Protein AF-A0A8T5FVI1-F1 (afdb_monomer_lite)

Sequence (195 aa):
MIEKKIKNLFYDKKKDENELFYANEKTIDNIIIKKENEINKIKNQLLIKENPLSTFTIRKYEQPLKLKPRDLIKRFILSIGMLSPGESRDVIVDILYVMLQIKKRKKNLTSKEITNKVIINRKKHKLEMQGIAESNIRRQIKRLRDIFIIEKIKNEYRITENMPIEQIFHGKIKPYLLNEILMRVSDYTKEVDKI

Foldseek 3Di:
DVVVVVVVVVVVVVVCPVVVVPDDPVRVVVVVVVVVVVVVVVVVVVPPPPDDPADWDADDDDDLPPDDQLVSLVVVCVRGPVDDVPDLLVLLSLLLVVQLVVLVVVDWAALVVSLVSSVVVCVVVVHDPPQSPSVSSVVSLVVCVVQQQWDDDPRTIHGRVSDDPVCCCVVPNCPPHVVVVVVVVVVVVVVVVVD

Radius of gyration: 27.08 Å; chains: 1; bounding box: 44×70×67 Å

Secondary structure (DSSP, 8-state):
-HHHHHHHHHHGGGTGGGTGGG--HHHHHHHHHHHHHHHHHHHHHHS-----S------------S--HHHHHHHHHHHTTSS-TT----HHHHHHHHHHHHHTTT--EEHHHHHHHHHHHHHHTT---TT--HHHHHHHHHHHHHTTSEEEETTEEEEGGG--HHHHIIIIIIIIIIHHHHHHHHHHHHHHTT-

Structure (mmCIF, N/CA/C/O backbone):
data_AF-A0A8T5FVI1-F1
#
_entry.id   AF-A0A8T5FVI1-F1
#
loop_
_atom_site.group_PDB
_atom_site.id
_atom_site.type_symbol
_atom_site.label_atom_id
_atom_site.label_alt_id
_atom_site.label_comp_id
_atom_site.label_asym_id
_atom_site.label_entity_id
_atom_site.label_seq_id
_atom_site.pdbx_PDB_ins_code
_atom_site.Cartn_x
_atom_site.Cartn_y
_atom_site.Cartn_z
_atom_site.occupancy
_atom_site.B_iso_or_equiv
_atom_site.auth_seq_id
_atom_site.auth_comp_id
_atom_site.auth_asym_id
_atom_site.auth_atom_id
_atom_site.pdbx_PDB_model_num
ATOM 1 N N . MET A 1 1 ? 8.039 18.286 -41.978 1.00 46.72 1 MET A N 1
ATOM 2 C CA . MET A 1 1 ? 7.091 19.327 -41.492 1.00 46.72 1 MET A CA 1
ATOM 3 C C . MET A 1 1 ? 7.759 20.358 -40.564 1.00 46.72 1 MET A C 1
ATOM 5 O O . MET A 1 1 ? 7.402 21.526 -40.636 1.00 46.72 1 MET A O 1
ATOM 9 N N . ILE A 1 2 ? 8.753 19.966 -39.749 1.00 38.88 2 ILE A N 1
ATOM 10 C CA . ILE A 1 2 ? 9.493 20.844 -38.812 1.00 38.88 2 ILE A CA 1
ATOM 11 C C . ILE A 1 2 ? 10.532 21.733 -39.523 1.00 38.88 2 ILE A C 1
ATOM 13 O O . ILE A 1 2 ? 10.582 22.931 -39.270 1.00 38.88 2 ILE A O 1
ATOM 17 N N . GLU A 1 3 ? 11.273 21.204 -40.499 1.00 38.50 3 GLU A N 1
ATOM 18 C CA . GLU A 1 3 ? 12.251 21.990 -41.277 1.00 38.50 3 GLU A CA 1
ATOM 19 C C . GLU A 1 3 ? 11.615 23.151 -42.054 1.00 38.50 3 GLU A C 1
ATOM 21 O O . GLU A 1 3 ? 12.206 24.219 -42.181 1.00 38.50 3 GLU A O 1
ATOM 26 N N . LYS A 1 4 ? 10.368 22.982 -42.514 1.00 43.00 4 LYS A N 1
ATOM 27 C CA . LYS A 1 4 ? 9.596 24.031 -43.200 1.00 43.00 4 LYS A CA 1
ATOM 28 C C . LYS A 1 4 ? 9.176 25.155 -42.237 1.00 43.00 4 LYS A C 1
ATOM 30 O O . LYS A 1 4 ? 9.147 26.314 -42.634 1.00 43.00 4 LYS A O 1
ATOM 35 N N . LYS A 1 5 ? 8.924 24.829 -40.959 1.00 45.41 5 LYS A N 1
ATOM 36 C CA . LYS A 1 5 ? 8.683 25.815 -39.887 1.00 45.41 5 LYS A CA 1
ATOM 37 C C . LYS A 1 5 ? 9.957 26.571 -39.514 1.00 45.41 5 LYS A C 1
ATOM 39 O O . LYS A 1 5 ? 9.899 27.778 -39.323 1.00 45.41 5 LYS A O 1
ATOM 44 N N . ILE A 1 6 ? 11.096 25.879 -39.471 1.00 44.47 6 ILE A N 1
ATOM 45 C CA . ILE A 1 6 ? 12.400 26.496 -39.207 1.00 44.47 6 ILE A CA 1
ATOM 46 C C . ILE A 1 6 ? 12.765 27.450 -40.352 1.00 44.47 6 ILE A C 1
ATOM 48 O O . ILE A 1 6 ? 13.073 28.605 -40.089 1.00 44.47 6 ILE A O 1
ATOM 52 N N . LYS A 1 7 ? 12.628 27.035 -41.620 1.00 42.81 7 LYS A N 1
ATOM 53 C CA . LYS A 1 7 ? 12.913 27.902 -42.780 1.00 42.81 7 LYS A CA 1
ATOM 54 C C . LYS A 1 7 ? 12.052 29.168 -42.820 1.00 42.81 7 LYS A C 1
ATOM 56 O O . LYS A 1 7 ? 12.588 30.228 -43.123 1.00 42.81 7 LYS A O 1
ATOM 61 N N . ASN A 1 8 ? 10.769 29.085 -42.462 1.00 46.09 8 ASN A N 1
ATOM 62 C CA . ASN A 1 8 ? 9.897 30.264 -42.407 1.00 46.09 8 ASN A CA 1
ATOM 63 C C . ASN A 1 8 ? 10.303 31.247 -41.292 1.00 46.09 8 ASN A C 1
ATOM 65 O O . ASN A 1 8 ? 10.275 32.448 -41.525 1.00 46.09 8 ASN A O 1
ATOM 69 N N . LEU A 1 9 ? 10.798 30.762 -40.144 1.00 46.19 9 LEU A N 1
ATOM 70 C CA . LEU A 1 9 ? 11.355 31.611 -39.075 1.00 46.19 9 LEU A CA 1
ATOM 71 C C . LEU A 1 9 ? 12.630 32.371 -39.488 1.00 46.19 9 LEU A C 1
ATOM 73 O O . LEU A 1 9 ? 12.960 33.394 -38.892 1.00 46.19 9 LEU A O 1
ATOM 77 N N . PHE A 1 10 ? 13.366 31.869 -40.484 1.00 44.62 10 PHE A N 1
ATOM 78 C CA . PHE A 1 10 ? 14.544 32.541 -41.043 1.00 44.62 10 PHE A CA 1
ATOM 79 C C . PHE A 1 10 ? 14.227 33.392 -42.283 1.00 44.62 10 PHE A C 1
ATOM 81 O O . PHE A 1 10 ? 15.052 34.225 -42.642 1.00 44.62 10 PHE A O 1
ATOM 88 N N . TYR A 1 11 ? 13.067 33.217 -42.927 1.00 41.34 11 TYR A N 1
ATOM 89 C CA . TYR A 1 11 ? 12.676 34.001 -44.108 1.00 41.34 11 TYR A CA 1
ATOM 90 C C . TYR A 1 11 ? 12.006 35.335 -43.741 1.00 41.34 11 TYR A C 1
ATOM 92 O O . TYR A 1 11 ? 12.209 36.316 -44.453 1.00 41.34 11 TYR A O 1
ATOM 100 N N . ASP A 1 12 ? 11.321 35.413 -42.592 1.00 44.06 12 ASP A N 1
ATOM 101 C CA . ASP A 1 12 ? 10.835 36.694 -42.039 1.00 44.06 12 ASP A CA 1
ATOM 102 C C . ASP A 1 12 ? 11.984 37.622 -41.591 1.00 44.06 12 ASP A C 1
ATOM 104 O O . ASP A 1 12 ? 11.827 38.839 -41.548 1.00 44.06 12 ASP A O 1
ATOM 108 N N . LYS A 1 13 ? 13.196 37.086 -41.371 1.00 47.44 13 LYS A N 1
ATOM 109 C CA . LYS A 1 13 ? 14.370 37.878 -40.959 1.00 47.44 13 LYS A CA 1
ATOM 110 C C . LYS A 1 13 ? 14.851 38.908 -41.980 1.00 47.44 13 LYS A C 1
ATOM 112 O O . LYS A 1 13 ? 15.536 39.837 -41.581 1.00 47.44 13 LYS A O 1
ATOM 117 N N . LYS A 1 14 ? 14.523 38.778 -43.271 1.00 43.38 14 LYS A N 1
ATOM 118 C CA . LYS A 1 14 ? 14.965 39.763 -44.278 1.00 43.38 14 LYS A CA 1
ATOM 119 C C . LYS A 1 14 ? 14.090 41.015 -44.351 1.00 43.38 14 LYS A C 1
ATOM 121 O O . LYS A 1 14 ? 14.457 41.949 -45.056 1.00 43.38 14 LYS A O 1
ATOM 126 N N . LYS A 1 15 ? 12.948 41.047 -43.655 1.00 41.44 15 LYS A N 1
ATOM 127 C CA . LYS A 1 15 ? 12.094 42.243 -43.576 1.00 41.44 15 LYS A CA 1
ATOM 128 C C . LYS A 1 15 ? 12.330 43.072 -42.310 1.00 41.44 15 LYS A C 1
ATOM 130 O O . LYS A 1 15 ? 12.178 44.286 -42.373 1.00 41.44 15 LYS A O 1
ATOM 135 N N . ASP A 1 16 ? 12.803 42.445 -41.234 1.00 48.66 16 ASP A N 1
ATOM 136 C CA . ASP A 1 16 ? 12.998 43.099 -39.929 1.00 48.66 16 ASP A CA 1
ATOM 137 C C . ASP A 1 16 ? 14.397 43.710 -39.723 1.00 48.66 16 ASP A C 1
ATOM 139 O O . ASP A 1 16 ? 14.632 44.393 -38.726 1.00 48.66 16 ASP A O 1
ATOM 143 N N . GLU A 1 17 ? 15.338 43.522 -40.658 1.00 46.03 17 GLU A N 1
ATOM 144 C CA . GLU A 1 17 ? 16.671 44.148 -40.573 1.00 46.03 17 GLU A CA 1
ATOM 145 C C . GLU A 1 17 ? 16.602 45.689 -40.588 1.00 46.03 17 GLU A C 1
ATOM 147 O O . GLU A 1 17 ? 17.480 46.340 -40.027 1.00 46.03 17 GLU A O 1
ATOM 152 N N . ASN A 1 18 ? 15.521 46.275 -41.118 1.00 42.84 18 ASN A N 1
ATOM 153 C CA . ASN A 1 18 ? 15.305 47.726 -41.094 1.00 42.84 18 ASN A CA 1
ATOM 154 C C . ASN A 1 18 ? 14.586 48.242 -39.832 1.00 42.84 18 ASN A C 1
ATOM 156 O O . ASN A 1 18 ? 14.683 49.433 -39.545 1.00 42.84 18 ASN A O 1
ATOM 160 N N . GLU A 1 19 ? 13.909 47.395 -39.047 1.00 44.22 19 GLU A N 1
ATOM 161 C CA . GLU A 1 19 ? 13.294 47.821 -37.774 1.00 44.22 19 GLU A CA 1
ATOM 162 C C . GLU A 1 19 ? 14.274 47.752 -36.591 1.00 44.22 19 GLU A C 1
ATOM 164 O O . GLU A 1 19 ? 14.111 48.474 -35.606 1.00 44.22 19 GLU A O 1
ATOM 169 N N . LEU A 1 20 ? 15.344 46.953 -36.691 1.00 47.50 20 LEU A N 1
ATOM 170 C CA . LEU A 1 20 ? 16.367 46.873 -35.641 1.00 47.50 20 LEU A CA 1
ATOM 171 C C . LEU A 1 20 ? 17.305 48.088 -35.575 1.00 47.50 20 LEU A C 1
ATOM 173 O O . LEU A 1 20 ? 17.977 48.264 -34.560 1.00 47.50 20 LEU A O 1
ATOM 177 N N . PHE A 1 21 ? 17.350 48.938 -36.606 1.00 46.47 21 PHE A N 1
ATOM 178 C CA . PHE A 1 21 ? 18.295 50.063 -36.661 1.00 46.47 21 PHE A CA 1
ATOM 179 C C . PHE A 1 21 ? 17.925 51.235 -35.725 1.00 46.47 21 PHE A C 1
ATOM 181 O O . PHE A 1 21 ? 18.752 52.108 -35.480 1.00 46.47 21 PHE A O 1
ATOM 188 N N . TYR A 1 22 ? 16.716 51.241 -35.146 1.00 47.84 22 TYR A N 1
ATOM 189 C CA . TYR A 1 22 ? 16.239 52.296 -34.233 1.00 47.84 22 TYR A CA 1
ATOM 190 C C . TYR A 1 22 ? 15.770 51.785 -32.858 1.00 47.84 22 TYR A C 1
ATOM 192 O O . TYR A 1 22 ? 15.113 52.508 -32.105 1.00 47.84 22 TYR A O 1
ATOM 200 N N . ALA A 1 23 ? 16.106 50.548 -32.487 1.00 46.69 23 ALA A N 1
ATOM 201 C CA . ALA A 1 23 ? 15.770 50.016 -31.172 1.00 46.69 23 ALA A CA 1
ATOM 202 C C . ALA A 1 23 ? 16.788 50.492 -30.117 1.00 46.69 23 ALA A C 1
ATOM 204 O O . ALA A 1 23 ? 17.952 50.108 -30.142 1.00 46.69 23 ALA A O 1
ATOM 205 N N . ASN A 1 24 ? 16.336 51.322 -29.172 1.00 58.84 24 ASN A N 1
ATOM 206 C CA . ASN A 1 24 ? 17.111 51.756 -28.000 1.00 58.84 24 ASN A CA 1
ATOM 207 C C . ASN A 1 24 ? 17.714 50.536 -27.259 1.00 58.84 24 ASN A C 1
ATOM 209 O O . ASN A 1 24 ? 17.033 49.515 -27.163 1.00 58.84 24 ASN A O 1
ATOM 213 N N . GLU A 1 25 ? 18.930 50.626 -26.699 1.00 54.41 25 GLU A N 1
ATOM 214 C CA . GLU A 1 25 ? 19.665 49.488 -26.083 1.00 54.41 25 GLU A CA 1
ATOM 215 C C . GLU A 1 25 ? 18.806 48.643 -25.121 1.00 54.41 25 GLU A C 1
ATOM 217 O O . GLU A 1 25 ? 18.784 47.416 -25.203 1.00 54.41 25 GLU A O 1
ATOM 222 N N . LYS A 1 26 ? 17.966 49.295 -24.305 1.00 54.22 26 LYS A N 1
ATOM 223 C CA . LYS A 1 26 ? 17.020 48.629 -23.386 1.00 54.22 26 LYS A CA 1
ATOM 224 C C . LYS A 1 26 ? 16.024 47.691 -24.083 1.00 54.22 26 LYS A C 1
ATOM 226 O O . LYS A 1 26 ? 15.543 46.733 -23.481 1.00 54.22 26 LYS A O 1
ATOM 231 N N . THR A 1 27 ? 15.657 47.973 -25.328 1.00 61.78 27 THR A N 1
ATOM 232 C CA . THR A 1 27 ? 14.734 47.157 -26.128 1.00 61.78 27 THR A CA 1
ATOM 233 C C . THR A 1 27 ? 15.430 45.898 -26.639 1.00 61.78 27 THR A C 1
ATOM 235 O O . THR A 1 27 ? 14.830 44.823 -26.633 1.00 61.78 27 THR A O 1
ATOM 238 N N . ILE A 1 28 ? 16.707 46.011 -27.013 1.00 63.66 28 ILE A N 1
ATOM 239 C CA . ILE A 1 28 ? 17.538 44.888 -27.458 1.00 63.66 28 ILE A CA 1
ATOM 240 C C . ILE A 1 28 ? 17.804 43.936 -26.284 1.00 63.66 28 ILE A C 1
ATOM 242 O O . ILE A 1 28 ? 17.574 42.733 -26.419 1.00 63.66 28 ILE A O 1
ATOM 246 N N . ASP A 1 29 ? 18.148 44.468 -25.108 1.00 64.69 29 ASP A N 1
ATOM 247 C CA . ASP A 1 29 ? 18.364 43.674 -23.890 1.00 64.69 29 ASP A CA 1
ATOM 248 C C . ASP A 1 29 ? 17.114 42.881 -23.486 1.00 64.69 29 ASP A C 1
ATOM 250 O O . ASP A 1 29 ? 17.181 41.686 -23.195 1.00 64.69 29 ASP A O 1
ATOM 254 N N . ASN A 1 30 ? 15.935 43.504 -23.554 1.00 66.19 30 ASN A N 1
ATOM 255 C CA . ASN A 1 30 ? 14.670 42.830 -23.257 1.00 66.19 30 ASN A CA 1
ATOM 256 C C . ASN A 1 30 ? 14.350 41.700 -24.250 1.00 66.19 30 ASN A C 1
ATOM 258 O O . ASN A 1 30 ? 13.787 40.671 -23.863 1.00 66.19 30 ASN A O 1
ATOM 262 N N . ILE A 1 31 ? 14.714 41.859 -25.527 1.00 72.06 31 ILE A N 1
ATOM 263 C CA . ILE A 1 31 ? 14.551 40.813 -26.546 1.00 72.06 31 ILE A CA 1
ATOM 264 C C . ILE A 1 31 ? 15.518 39.651 -26.285 1.00 72.06 31 ILE A C 1
ATOM 266 O O . ILE A 1 31 ? 15.112 38.492 -26.411 1.00 72.06 31 ILE A O 1
ATOM 270 N N . ILE A 1 32 ? 16.763 39.939 -25.894 1.00 72.62 32 ILE A N 1
ATOM 271 C CA . ILE A 1 32 ? 17.766 38.925 -25.539 1.00 72.62 32 ILE A CA 1
ATOM 272 C C . ILE A 1 32 ? 17.296 38.127 -24.319 1.00 72.62 32 ILE A C 1
ATOM 274 O O . ILE A 1 32 ? 17.168 36.907 -24.412 1.00 72.62 32 ILE A O 1
ATOM 278 N N . ILE A 1 33 ? 16.902 38.802 -23.235 1.00 73.50 33 ILE A N 1
ATOM 279 C CA . ILE A 1 33 ? 16.400 38.168 -22.004 1.00 73.50 33 ILE A CA 1
ATOM 280 C C . ILE A 1 33 ? 15.177 37.286 -22.294 1.00 73.50 33 ILE A C 1
ATOM 282 O O . ILE A 1 33 ? 15.050 36.170 -21.783 1.00 73.50 33 ILE A O 1
ATOM 286 N N . LYS A 1 34 ? 14.251 37.752 -23.141 1.00 73.88 34 LYS A N 1
ATOM 287 C CA . LYS A 1 34 ? 13.066 36.970 -23.518 1.00 73.88 34 LYS A CA 1
ATOM 288 C C . LYS A 1 34 ? 13.441 35.708 -24.302 1.00 73.88 34 LYS A C 1
ATOM 290 O O . LYS A 1 34 ? 12.893 34.641 -24.020 1.00 73.88 34 LYS A O 1
ATOM 295 N N . LYS A 1 35 ? 14.396 35.806 -25.232 1.00 75.56 35 LYS A N 1
ATOM 296 C CA . LYS A 1 35 ? 14.906 34.658 -25.998 1.00 75.56 35 LYS A CA 1
ATOM 297 C C . LYS A 1 35 ? 15.668 33.670 -25.118 1.00 75.56 35 LYS A C 1
ATOM 299 O O . LYS A 1 35 ? 15.467 32.467 -25.258 1.00 75.56 35 LYS A O 1
ATOM 304 N N . GLU A 1 36 ? 16.479 34.144 -24.178 1.00 75.94 36 GLU A N 1
ATOM 305 C CA . GLU A 1 36 ? 17.168 33.287 -23.207 1.00 75.94 36 GLU A CA 1
ATOM 306 C C . GLU A 1 36 ? 16.181 32.526 -22.319 1.00 75.94 36 GLU A C 1
ATOM 308 O O . GLU A 1 36 ? 16.340 31.326 -22.096 1.00 75.94 36 GLU A O 1
ATOM 313 N N . ASN A 1 37 ? 15.106 33.180 -21.877 1.00 77.56 37 ASN A N 1
ATOM 314 C CA . ASN A 1 37 ? 14.045 32.534 -21.108 1.00 77.56 37 ASN A CA 1
ATOM 315 C C . ASN A 1 37 ? 13.284 31.474 -21.918 1.00 77.56 37 ASN A C 1
ATOM 317 O O . ASN A 1 37 ? 12.967 30.409 -21.385 1.00 77.56 37 ASN A O 1
ATOM 321 N N . GLU A 1 38 ? 13.019 31.715 -23.204 1.00 80.06 38 GLU A N 1
ATOM 322 C CA . GLU A 1 38 ? 12.433 30.704 -24.093 1.00 80.06 38 GLU A CA 1
ATOM 323 C C . GLU A 1 38 ? 13.381 29.523 -24.322 1.00 80.06 38 GLU A C 1
ATOM 325 O O . GLU A 1 38 ? 12.953 28.373 -24.222 1.00 80.06 38 GLU A O 1
ATOM 330 N N . ILE A 1 39 ? 14.675 29.779 -24.531 1.00 77.31 39 ILE A N 1
ATOM 331 C CA . ILE A 1 39 ? 15.699 28.734 -24.659 1.00 77.31 39 ILE A CA 1
ATOM 332 C C . ILE A 1 39 ? 15.805 27.918 -23.367 1.00 77.31 39 ILE A C 1
ATOM 334 O O . ILE A 1 39 ? 15.848 26.691 -23.427 1.00 77.31 39 ILE A O 1
ATOM 338 N N . ASN A 1 40 ? 15.791 28.558 -22.198 1.00 75.50 40 ASN A N 1
ATOM 339 C CA . ASN A 1 40 ? 15.836 27.878 -20.902 1.00 75.50 40 ASN A CA 1
ATOM 340 C C . ASN A 1 40 ? 14.561 27.075 -20.628 1.00 75.50 40 ASN A C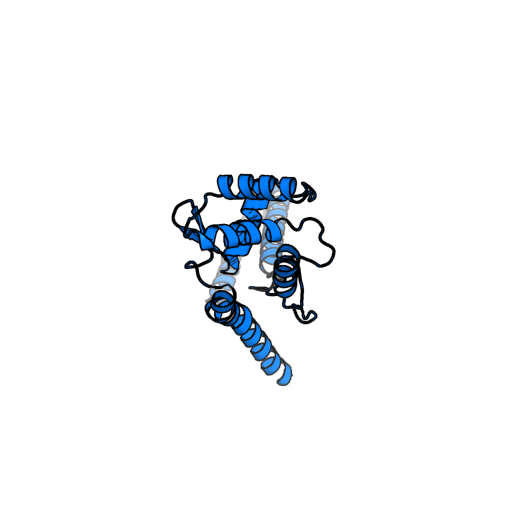 1
ATOM 342 O O . ASN A 1 40 ? 14.624 25.969 -20.094 1.00 75.50 40 ASN A O 1
ATOM 346 N N . LYS A 1 41 ? 13.398 27.579 -21.047 1.00 75.38 41 LYS A N 1
ATOM 347 C CA . LYS A 1 41 ? 12.128 26.849 -20.985 1.00 75.38 41 LYS A CA 1
ATOM 348 C C . LYS A 1 41 ? 12.146 25.616 -21.890 1.00 75.38 41 LYS A C 1
ATOM 350 O O . LYS A 1 41 ? 11.730 24.549 -21.449 1.00 75.38 41 LYS A O 1
ATOM 355 N N . ILE A 1 42 ? 12.671 25.739 -23.109 1.00 73.44 42 ILE A N 1
ATOM 356 C CA . ILE A 1 42 ? 12.825 24.627 -24.056 1.00 73.44 42 ILE A CA 1
ATOM 357 C C . ILE A 1 42 ? 13.871 23.623 -23.553 1.00 73.44 42 ILE A C 1
ATOM 359 O O . ILE A 1 42 ? 13.613 22.426 -23.590 1.00 73.44 42 ILE A O 1
ATOM 363 N N . LYS 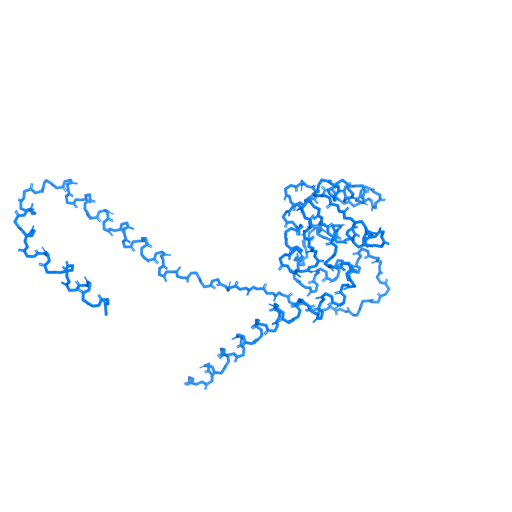A 1 43 ? 15.005 24.072 -22.995 1.00 65.75 43 LYS A N 1
ATOM 364 C CA . LYS A 1 43 ? 16.005 23.201 -22.346 1.00 65.75 43 LYS A CA 1
ATOM 365 C C . LYS A 1 43 ? 15.420 22.446 -21.154 1.00 65.75 43 LYS A C 1
ATOM 367 O O . LYS A 1 43 ? 15.644 21.249 -21.035 1.00 65.75 43 LYS A O 1
ATOM 372 N N . ASN A 1 44 ? 14.616 23.103 -20.320 1.00 61.38 44 ASN A N 1
ATOM 373 C CA . ASN A 1 44 ? 13.912 22.453 -19.212 1.00 61.38 44 ASN A CA 1
ATOM 374 C C . ASN A 1 44 ? 12.807 21.490 -19.677 1.00 61.38 44 ASN A C 1
ATOM 376 O O . ASN A 1 44 ? 12.464 20.570 -18.943 1.00 61.38 44 ASN A O 1
ATOM 380 N N . GLN A 1 45 ? 12.250 21.681 -20.877 1.00 61.34 45 GLN A N 1
ATOM 381 C CA . GLN A 1 45 ? 11.328 20.728 -21.506 1.00 61.34 45 GLN A CA 1
ATOM 382 C C . GLN A 1 45 ? 12.060 19.556 -22.185 1.00 61.34 45 GLN A C 1
ATOM 384 O O . GLN A 1 45 ? 11.537 18.446 -22.187 1.00 61.34 45 GLN A O 1
ATOM 389 N N . LEU A 1 46 ? 13.255 19.791 -22.743 1.00 57.00 46 LEU A N 1
ATOM 390 C CA . LEU A 1 46 ? 14.133 18.785 -23.361 1.00 57.00 46 LEU A CA 1
ATOM 391 C C . LEU A 1 46 ? 14.891 17.939 -22.336 1.00 57.00 46 LEU A C 1
ATOM 393 O O . LEU A 1 46 ? 15.222 16.794 -22.631 1.00 57.00 46 LEU A O 1
ATOM 397 N N . LEU A 1 47 ? 15.096 18.456 -21.122 1.00 52.81 47 LEU A N 1
ATOM 398 C CA . LEU A 1 47 ? 15.309 17.657 -19.917 1.00 52.81 47 LEU A CA 1
ATOM 399 C C . LEU A 1 47 ? 14.007 16.907 -19.607 1.00 52.81 47 LEU A C 1
ATOM 401 O O . LEU A 1 47 ? 13.324 17.163 -18.613 1.00 52.81 47 LEU A O 1
ATOM 405 N N . ILE A 1 48 ? 13.642 15.979 -20.491 1.00 56.00 48 ILE A N 1
ATOM 406 C CA . ILE A 1 48 ? 12.726 14.896 -20.179 1.00 56.00 48 ILE A CA 1
ATOM 407 C C . ILE A 1 48 ? 13.342 14.249 -18.947 1.00 56.00 48 ILE A C 1
ATOM 409 O O . ILE A 1 48 ? 14.379 13.600 -19.037 1.00 56.00 48 ILE A O 1
ATOM 413 N N . LYS A 1 49 ? 12.768 14.533 -17.775 1.00 58.59 49 LYS A N 1
ATOM 414 C CA . LYS A 1 49 ? 13.194 13.923 -16.518 1.00 58.59 49 LYS A CA 1
ATOM 415 C C . LYS A 1 49 ? 13.340 12.428 -16.779 1.00 58.59 49 LYS A C 1
ATOM 417 O O . LYS A 1 49 ? 12.361 11.811 -17.193 1.00 58.59 49 LYS A O 1
ATOM 422 N N . GLU A 1 50 ? 14.503 11.858 -16.476 1.00 73.75 50 GLU A N 1
ATOM 423 C CA . GLU A 1 50 ? 14.784 10.409 -16.477 1.00 73.75 50 GLU A CA 1
ATOM 424 C C . GLU A 1 50 ? 13.952 9.650 -15.419 1.00 73.75 50 GLU A C 1
ATOM 426 O O . GLU A 1 50 ? 14.330 8.602 -14.902 1.00 73.75 50 GLU A O 1
ATOM 431 N N . ASN A 1 51 ? 12.798 10.199 -15.046 1.00 81.88 51 ASN A N 1
ATOM 432 C CA . ASN A 1 51 ? 11.879 9.587 -14.128 1.00 81.88 51 ASN A CA 1
ATOM 433 C C . ASN A 1 51 ? 11.207 8.406 -14.832 1.00 81.88 51 ASN A C 1
ATOM 435 O O . ASN A 1 51 ? 10.668 8.571 -15.930 1.00 81.88 51 ASN A O 1
ATOM 439 N N . PRO A 1 52 ? 11.156 7.236 -14.184 1.00 88.50 52 PRO A N 1
ATOM 440 C CA . PRO A 1 52 ? 10.405 6.115 -14.714 1.00 88.50 52 PRO A CA 1
ATOM 441 C C . PRO A 1 52 ? 8.921 6.481 -14.831 1.00 88.50 52 PRO A C 1
ATOM 443 O O . PRO A 1 52 ? 8.366 7.171 -13.972 1.00 88.50 52 PRO A O 1
ATOM 446 N N . LEU A 1 53 ? 8.261 5.967 -15.872 1.00 88.62 53 LEU A N 1
ATOM 447 C CA . LEU A 1 53 ? 6.810 6.112 -16.044 1.00 88.62 53 LEU A CA 1
ATOM 448 C C . LEU A 1 53 ? 6.039 5.471 -14.880 1.00 88.62 53 LEU A C 1
ATOM 450 O O . LEU A 1 53 ? 4.999 5.974 -14.461 1.00 88.62 53 LEU A O 1
ATOM 454 N N . SER A 1 54 ? 6.570 4.369 -14.346 1.00 88.62 54 SER A N 1
ATOM 455 C CA . SER A 1 54 ? 6.039 3.655 -13.191 1.00 88.62 54 SER A CA 1
ATOM 456 C C . SER A 1 54 ? 7.171 2.944 -12.448 1.00 88.62 54 SER A C 1
ATOM 458 O O . SER A 1 54 ? 8.108 2.435 -13.062 1.00 88.62 54 SER A O 1
ATOM 460 N N . THR A 1 55 ? 7.084 2.893 -11.118 1.00 89.19 55 THR A N 1
ATOM 461 C CA . THR A 1 55 ? 8.019 2.152 -10.262 1.00 89.19 55 THR A CA 1
ATOM 462 C C . THR A 1 55 ? 7.241 1.222 -9.347 1.00 89.19 55 THR A C 1
ATOM 464 O O . THR A 1 55 ? 6.323 1.651 -8.647 1.00 89.19 55 THR A O 1
ATOM 467 N N . PHE A 1 56 ? 7.666 -0.038 -9.279 1.00 92.19 56 PHE A N 1
ATOM 468 C CA . PHE A 1 56 ? 7.163 -1.004 -8.311 1.00 92.19 56 PHE A CA 1
ATOM 469 C C . PHE A 1 56 ? 8.340 -1.727 -7.657 1.00 92.19 56 PHE A C 1
ATOM 471 O O . PHE A 1 56 ? 9.169 -2.324 -8.338 1.00 92.19 56 PHE A O 1
ATOM 478 N N . THR A 1 57 ? 8.443 -1.652 -6.331 1.00 92.50 57 THR A N 1
ATOM 479 C CA . THR A 1 57 ? 9.546 -2.274 -5.587 1.00 92.50 57 THR A CA 1
ATOM 480 C C . THR A 1 57 ? 9.089 -3.587 -4.970 1.00 92.50 57 THR A C 1
ATOM 482 O O . THR A 1 57 ? 8.087 -3.622 -4.261 1.00 92.50 57 THR A O 1
ATOM 485 N N . ILE A 1 58 ? 9.870 -4.648 -5.173 1.00 93.69 58 ILE A N 1
ATOM 486 C CA . ILE A 1 58 ? 9.655 -5.953 -4.542 1.00 93.69 58 ILE A CA 1
ATOM 487 C C . ILE A 1 58 ? 10.847 -6.277 -3.650 1.00 93.69 58 ILE A C 1
ATOM 489 O O . ILE A 1 58 ? 11.995 -6.076 -4.039 1.00 93.69 58 ILE A O 1
ATOM 493 N N . ARG A 1 59 ? 10.576 -6.771 -2.440 1.00 95.06 59 ARG A N 1
ATOM 494 C CA . ARG A 1 59 ? 11.599 -7.164 -1.466 1.00 95.06 59 ARG A CA 1
ATOM 495 C C . ARG A 1 59 ? 11.369 -8.589 -0.992 1.00 95.06 59 ARG A C 1
ATOM 497 O O . ARG A 1 59 ? 10.263 -8.945 -0.581 1.00 95.06 59 ARG A O 1
ATOM 504 N N . LYS A 1 60 ? 12.440 -9.380 -1.001 1.00 95.31 60 LYS A N 1
ATOM 505 C CA . LYS A 1 60 ? 12.470 -10.712 -0.399 1.00 95.31 60 LYS A CA 1
ATOM 506 C C . LYS A 1 60 ? 12.582 -10.578 1.120 1.00 95.31 60 LYS A C 1
ATOM 508 O O . LYS A 1 60 ? 13.404 -9.816 1.622 1.00 95.31 60 LYS A O 1
ATOM 513 N N . TYR A 1 61 ? 11.760 -11.332 1.835 1.00 94.00 61 TYR A N 1
ATOM 514 C CA . TYR A 1 61 ? 11.822 -11.494 3.283 1.00 94.00 61 TYR A CA 1
ATOM 515 C C . TYR A 1 61 ? 11.705 -12.978 3.628 1.00 94.00 61 TYR A C 1
ATOM 517 O O . TYR A 1 61 ? 11.326 -13.783 2.776 1.00 94.00 61 TYR A O 1
ATOM 525 N N . GLU A 1 62 ? 12.000 -13.313 4.881 1.00 92.81 62 GLU A N 1
ATOM 526 C CA . GLU A 1 62 ? 11.735 -14.639 5.436 1.00 92.81 62 GLU A CA 1
ATOM 527 C C . GLU A 1 62 ? 10.268 -15.052 5.291 1.00 92.81 62 GLU A C 1
ATOM 529 O O . GLU A 1 62 ? 9.366 -14.210 5.183 1.00 92.81 62 GLU A O 1
ATOM 534 N N . GLN A 1 63 ? 10.035 -16.365 5.329 1.00 92.69 63 GLN A N 1
ATOM 535 C CA . GLN A 1 63 ? 8.687 -16.920 5.268 1.00 92.69 63 GLN A CA 1
ATOM 536 C C . GLN A 1 63 ? 7.790 -16.314 6.369 1.00 92.69 63 GLN A C 1
ATOM 538 O O . GLN A 1 63 ? 8.247 -16.117 7.500 1.00 92.69 63 GLN A O 1
ATOM 543 N N . PRO A 1 64 ? 6.506 -16.020 6.080 1.00 91.25 64 PRO A N 1
ATOM 544 C CA . PRO A 1 64 ? 5.600 -15.343 7.010 1.00 91.25 64 PRO A CA 1
ATOM 545 C C . PRO A 1 64 ? 5.074 -16.288 8.109 1.00 91.25 64 PRO A C 1
ATOM 547 O O . PRO A 1 64 ? 3.873 -16.526 8.227 1.00 91.25 64 PRO A O 1
ATOM 550 N N . LEU A 1 65 ? 5.971 -16.836 8.930 1.00 89.44 65 LEU A N 1
ATOM 551 C CA . LEU A 1 65 ? 5.655 -17.814 9.971 1.00 89.44 65 LEU A CA 1
ATOM 552 C C . LEU A 1 65 ? 5.423 -17.139 11.329 1.00 89.44 65 LEU A C 1
ATOM 554 O O . LEU A 1 65 ? 6.203 -16.290 11.755 1.00 89.44 65 LEU A O 1
ATOM 558 N N . LYS A 1 66 ? 4.358 -17.552 12.034 1.00 88.25 66 LYS A N 1
ATOM 559 C CA . LYS A 1 66 ? 4.047 -17.178 13.434 1.00 88.25 66 LYS A CA 1
ATOM 560 C C . LYS A 1 66 ? 4.027 -15.661 13.725 1.00 88.25 66 LYS A C 1
ATOM 562 O O . LYS A 1 66 ? 4.219 -15.242 14.865 1.00 88.25 66 LYS A O 1
ATOM 567 N N . LEU A 1 67 ? 3.768 -14.823 12.719 1.00 90.69 67 LEU A N 1
ATOM 568 C CA . LEU A 1 67 ? 3.694 -13.369 12.887 1.00 90.69 67 LEU A CA 1
ATOM 569 C C . LEU A 1 67 ? 2.359 -12.946 13.508 1.00 90.69 67 LEU A C 1
ATOM 571 O O . LEU A 1 67 ? 1.294 -13.449 13.142 1.00 90.69 67 LEU A O 1
ATOM 575 N N . LYS A 1 68 ? 2.398 -11.948 14.399 1.00 93.06 68 LYS A N 1
ATOM 576 C CA . LYS A 1 68 ? 1.174 -11.282 14.862 1.00 93.06 68 LYS A CA 1
ATOM 577 C C . LYS A 1 68 ? 0.485 -10.595 13.673 1.00 93.06 68 LYS A C 1
ATOM 579 O O . LYS A 1 68 ? 1.167 -10.162 12.742 1.00 93.06 68 LYS A O 1
ATOM 584 N N . PRO A 1 69 ? -0.847 -10.399 13.702 1.00 92.12 69 PRO A N 1
ATOM 585 C CA . PRO A 1 69 ? -1.583 -9.859 12.556 1.00 92.12 69 PRO A CA 1
ATOM 586 C C . PRO A 1 69 ? -1.039 -8.530 12.012 1.00 92.12 69 PRO A C 1
ATOM 588 O O . PRO A 1 69 ? -0.940 -8.356 10.800 1.00 92.12 69 PRO A O 1
ATOM 591 N N . ARG A 1 70 ? -0.654 -7.594 12.890 1.00 92.94 70 ARG A N 1
ATOM 592 C CA . ARG A 1 70 ? -0.076 -6.308 12.470 1.00 92.94 70 ARG A CA 1
ATOM 593 C C . ARG A 1 70 ? 1.299 -6.483 11.821 1.00 92.94 70 ARG A C 1
ATOM 595 O O . ARG A 1 70 ? 1.559 -5.856 10.799 1.00 92.94 70 ARG A O 1
ATOM 602 N N . ASP A 1 71 ? 2.143 -7.346 12.380 1.00 93.69 71 ASP A N 1
ATOM 603 C CA . ASP A 1 71 ? 3.496 -7.606 11.873 1.00 93.69 71 ASP A CA 1
ATOM 604 C C . ASP A 1 71 ? 3.460 -8.312 10.518 1.00 93.69 71 ASP A C 1
ATOM 606 O O . ASP A 1 71 ? 4.247 -7.984 9.633 1.00 93.69 71 ASP A O 1
ATOM 610 N N . LEU A 1 72 ? 2.493 -9.211 10.316 1.00 96.19 72 LEU A N 1
ATOM 611 C CA . LEU A 1 72 ? 2.238 -9.843 9.024 1.00 96.19 72 LEU A CA 1
ATOM 612 C C . LEU A 1 72 ? 1.886 -8.802 7.952 1.00 96.19 72 LEU A C 1
ATOM 614 O O . LEU A 1 72 ? 2.474 -8.794 6.873 1.00 96.19 72 LEU A O 1
ATOM 618 N N . ILE A 1 73 ? 0.973 -7.877 8.265 1.00 96.31 73 ILE A N 1
ATOM 619 C CA . ILE A 1 73 ? 0.601 -6.794 7.343 1.00 96.31 73 ILE A CA 1
ATOM 620 C C . ILE A 1 73 ? 1.785 -5.863 7.097 1.00 96.31 73 ILE A C 1
ATOM 622 O O . ILE A 1 73 ? 2.023 -5.470 5.957 1.00 96.31 73 ILE A O 1
ATOM 626 N N . LYS A 1 74 ? 2.553 -5.523 8.137 1.00 95.44 74 LYS A N 1
ATOM 627 C CA . LYS A 1 74 ? 3.760 -4.704 7.996 1.00 95.44 74 LYS A CA 1
ATOM 628 C C . LYS A 1 74 ? 4.768 -5.372 7.068 1.00 95.44 74 LYS A C 1
ATOM 630 O O . LYS A 1 74 ? 5.289 -4.713 6.173 1.00 95.44 74 LYS A O 1
ATOM 635 N N . ARG A 1 75 ? 5.000 -6.677 7.237 1.00 95.50 75 ARG A N 1
ATOM 636 C CA . ARG A 1 75 ? 5.898 -7.458 6.383 1.00 95.50 75 ARG A CA 1
ATOM 637 C C . ARG A 1 75 ? 5.417 -7.488 4.935 1.00 95.50 75 ARG A C 1
ATOM 639 O O . ARG A 1 75 ? 6.233 -7.302 4.041 1.00 95.50 75 ARG A O 1
ATOM 646 N N . PHE A 1 76 ? 4.113 -7.630 4.711 1.00 96.12 76 PHE A N 1
ATOM 647 C CA . PHE A 1 76 ? 3.516 -7.536 3.379 1.00 96.12 76 PHE A CA 1
ATOM 648 C C . PHE A 1 76 ? 3.696 -6.144 2.749 1.00 96.12 76 PHE A C 1
ATOM 650 O O . PHE A 1 76 ? 4.215 -6.030 1.649 1.00 96.12 76 PHE A O 1
ATOM 657 N N . ILE A 1 77 ? 3.349 -5.062 3.451 1.00 96.38 77 ILE A N 1
ATOM 658 C CA . ILE A 1 77 ? 3.534 -3.684 2.959 1.00 96.38 77 ILE A CA 1
ATOM 659 C C . ILE A 1 77 ? 5.009 -3.397 2.625 1.00 96.38 77 ILE A C 1
ATOM 661 O O . ILE A 1 77 ? 5.304 -2.717 1.640 1.00 96.38 77 ILE A O 1
ATOM 665 N N . LEU A 1 78 ? 5.937 -3.914 3.435 1.00 95.75 78 LEU A N 1
ATOM 666 C CA . LEU A 1 78 ? 7.372 -3.832 3.174 1.00 95.75 78 LEU A CA 1
ATOM 667 C C . LEU A 1 78 ? 7.783 -4.659 1.946 1.00 95.75 78 LEU A C 1
ATOM 669 O O . LEU A 1 78 ? 8.620 -4.193 1.174 1.00 95.75 78 LEU A O 1
ATOM 673 N N . SER A 1 79 ? 7.223 -5.856 1.744 1.00 95.62 79 SER A N 1
ATOM 674 C CA . SER A 1 79 ? 7.581 -6.718 0.609 1.00 95.62 79 SER A CA 1
ATOM 675 C C . SER A 1 79 ? 7.162 -6.130 -0.735 1.00 95.62 79 SER A C 1
ATOM 677 O O . SER A 1 79 ? 7.873 -6.324 -1.714 1.00 95.62 79 SER A O 1
ATOM 679 N N . ILE A 1 80 ? 6.077 -5.352 -0.776 1.00 94.94 80 ILE A N 1
ATOM 680 C CA . ILE A 1 80 ? 5.588 -4.665 -1.986 1.00 94.94 80 ILE A CA 1
ATOM 681 C C . ILE A 1 80 ? 6.044 -3.199 -2.098 1.00 94.94 80 ILE A C 1
ATOM 683 O O . ILE A 1 80 ? 5.456 -2.414 -2.840 1.00 94.94 80 ILE A O 1
ATOM 687 N N . GLY A 1 81 ? 7.035 -2.776 -1.306 1.00 93.12 81 GLY A N 1
ATOM 688 C CA . GLY A 1 81 ? 7.634 -1.448 -1.471 1.00 93.12 81 GLY A CA 1
ATOM 689 C C . GLY A 1 81 ? 6.817 -0.264 -0.946 1.00 93.12 81 GLY A C 1
ATOM 690 O O . GLY A 1 81 ? 7.224 0.881 -1.120 1.00 93.12 81 GLY A O 1
ATOM 691 N N . MET A 1 82 ? 5.679 -0.494 -0.288 1.00 93.88 82 MET A N 1
ATOM 692 C CA . MET A 1 82 ? 4.765 0.577 0.141 1.00 93.88 82 MET A CA 1
ATOM 693 C C . MET A 1 82 ? 5.206 1.306 1.417 1.00 93.88 82 MET A C 1
ATOM 695 O O . MET A 1 82 ? 4.758 2.425 1.690 1.00 93.88 82 MET A O 1
ATOM 699 N N . LEU A 1 83 ? 6.120 0.706 2.171 1.00 93.06 83 LEU A N 1
ATOM 700 C CA . LEU A 1 83 ? 6.811 1.313 3.306 1.00 93.06 83 LEU A CA 1
ATOM 701 C C . LEU A 1 83 ? 8.315 1.123 3.117 1.00 93.06 83 LEU A C 1
ATOM 703 O O . LEU A 1 83 ? 8.736 0.079 2.614 1.00 93.06 83 LEU A O 1
ATOM 707 N N . SER A 1 84 ? 9.123 2.104 3.505 1.00 88.25 84 SER A N 1
ATOM 708 C CA . SER A 1 84 ? 10.580 1.957 3.484 1.00 88.25 84 SER A CA 1
ATOM 709 C C . SER A 1 84 ? 11.081 1.218 4.732 1.00 88.25 84 SER A C 1
ATOM 711 O O . SER A 1 84 ? 10.500 1.371 5.811 1.00 88.25 84 SER A O 1
ATOM 713 N N . PRO A 1 85 ? 12.159 0.418 4.635 1.00 85.50 85 PRO A N 1
ATOM 714 C CA . PRO A 1 85 ? 12.839 -0.108 5.814 1.00 85.50 85 PRO A CA 1
ATOM 715 C C . PRO A 1 85 ? 13.274 1.042 6.731 1.00 85.50 85 PRO A C 1
ATOM 717 O O . PRO A 1 85 ? 13.724 2.077 6.250 1.00 85.50 85 PRO A O 1
ATOM 720 N N . GLY A 1 86 ? 13.100 0.883 8.042 1.00 81.19 86 GLY A N 1
ATOM 721 C CA . GLY A 1 86 ? 13.419 1.932 9.019 1.00 81.19 86 GLY A CA 1
ATOM 722 C C . GLY A 1 86 ? 12.405 3.081 9.103 1.00 81.19 86 GLY A C 1
ATOM 723 O O . GLY A 1 86 ? 12.510 3.901 10.009 1.00 81.19 86 GLY A O 1
ATOM 724 N N . GLU A 1 87 ? 11.384 3.142 8.237 1.00 82.38 87 GLU A N 1
ATOM 725 C CA . GLU A 1 87 ? 10.336 4.157 8.365 1.00 82.38 87 GLU A CA 1
ATOM 726 C C . GLU A 1 87 ? 9.406 3.832 9.547 1.00 82.38 87 GLU A C 1
ATOM 728 O O . GLU A 1 87 ? 8.624 2.877 9.515 1.00 82.38 87 GLU A O 1
ATOM 733 N N . SER A 1 88 ? 9.476 4.658 10.596 1.00 75.38 88 SER A N 1
ATOM 734 C CA . SER A 1 88 ? 8.626 4.544 11.791 1.00 75.38 88 SER A CA 1
ATOM 735 C C . SER A 1 88 ? 7.173 4.946 11.525 1.00 75.38 88 SER A C 1
ATOM 737 O O . SER A 1 88 ? 6.255 4.434 12.164 1.00 75.38 88 SER A O 1
ATOM 739 N N . ARG A 1 89 ? 6.938 5.829 10.542 1.00 80.12 89 ARG A N 1
ATOM 740 C CA . ARG A 1 89 ? 5.611 6.340 10.157 1.00 80.12 89 ARG A CA 1
ATOM 741 C C . ARG A 1 89 ? 4.826 5.308 9.343 1.00 80.12 89 ARG A C 1
ATOM 743 O O . ARG A 1 89 ? 4.462 5.525 8.190 1.00 80.12 89 ARG A O 1
ATOM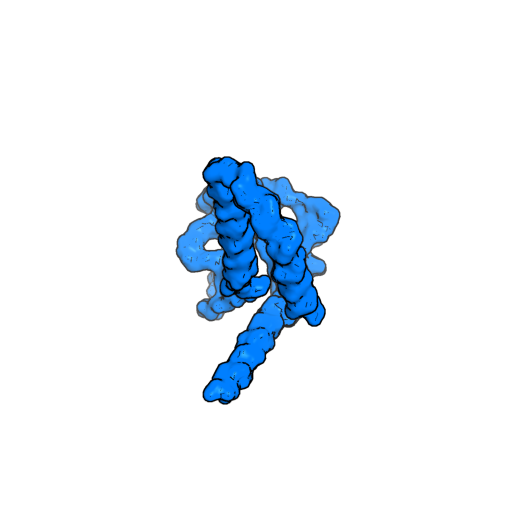 750 N N . ASP A 1 90 ? 4.503 4.192 9.981 1.00 89.38 90 ASP A N 1
ATOM 751 C CA . ASP A 1 90 ? 3.904 3.003 9.374 1.00 89.38 90 ASP A CA 1
ATOM 752 C C . ASP A 1 90 ? 2.362 3.022 9.331 1.00 89.38 90 ASP A C 1
ATOM 754 O O . ASP A 1 90 ? 1.717 1.981 9.273 1.00 89.38 90 ASP A O 1
ATOM 758 N N . VAL A 1 91 ? 1.738 4.206 9.294 1.00 95.88 91 VAL A N 1
ATOM 759 C CA . VAL A 1 91 ? 0.265 4.367 9.335 1.00 95.88 91 VAL A CA 1
ATOM 760 C C . VAL A 1 91 ? -0.474 3.653 8.205 1.00 95.88 91 VAL A C 1
ATOM 762 O O . VAL A 1 91 ? -1.622 3.251 8.377 1.00 95.88 91 VAL A O 1
ATOM 765 N N . ILE A 1 92 ? 0.189 3.414 7.072 1.00 96.75 92 ILE A N 1
ATOM 766 C CA . ILE A 1 92 ? -0.354 2.603 5.978 1.00 96.75 92 ILE A CA 1
ATOM 767 C C . ILE A 1 92 ? -0.662 1.159 6.418 1.00 96.75 92 ILE A C 1
ATOM 769 O O . ILE A 1 92 ? -1.650 0.584 5.964 1.00 96.75 92 ILE A O 1
ATOM 773 N N . VAL A 1 93 ? 0.119 0.603 7.353 1.00 97.06 93 VAL A N 1
ATOM 774 C CA . VAL A 1 93 ? -0.110 -0.720 7.956 1.00 97.06 93 VAL A CA 1
ATOM 775 C C . VAL A 1 93 ? -1.415 -0.713 8.742 1.00 97.06 93 VAL A C 1
ATOM 777 O O . VAL A 1 93 ? -2.235 -1.616 8.593 1.00 97.06 93 VAL A O 1
ATOM 780 N N . ASP A 1 94 ? -1.638 0.329 9.544 1.00 96.88 94 ASP A N 1
ATOM 781 C CA . ASP A 1 94 ? -2.846 0.452 10.360 1.00 96.88 94 ASP A CA 1
ATOM 782 C C . ASP A 1 94 ? -4.090 0.729 9.507 1.00 96.88 94 ASP A C 1
ATOM 784 O O . ASP A 1 94 ? -5.160 0.196 9.800 1.00 96.88 94 ASP A O 1
ATOM 788 N N . ILE A 1 95 ? -3.952 1.500 8.422 1.00 98.06 95 ILE A N 1
ATOM 789 C CA . ILE A 1 95 ? -5.020 1.690 7.433 1.00 98.06 95 ILE A CA 1
ATOM 790 C C . ILE A 1 95 ? -5.395 0.340 6.824 1.00 98.06 95 ILE A C 1
ATOM 792 O O . ILE A 1 95 ? -6.564 -0.038 6.872 1.00 98.06 95 ILE A O 1
ATOM 796 N N . LEU A 1 96 ? -4.425 -0.425 6.310 1.00 98.12 96 LEU A N 1
ATOM 797 C CA . LEU A 1 96 ? -4.708 -1.732 5.717 1.00 98.12 96 LEU A CA 1
ATOM 798 C C . LEU A 1 96 ? -5.309 -2.703 6.744 1.00 98.12 96 LEU A C 1
ATOM 800 O O . LEU A 1 96 ? -6.271 -3.404 6.432 1.00 98.12 96 LEU A O 1
ATOM 804 N N . TYR A 1 97 ? -4.820 -2.696 7.987 1.00 97.31 97 TYR A N 1
ATOM 805 C CA . TYR A 1 97 ? -5.410 -3.479 9.072 1.00 97.31 97 TYR A CA 1
ATOM 806 C C . TYR A 1 97 ? -6.889 -3.131 9.285 1.00 97.31 97 TYR A C 1
ATOM 808 O O . TYR A 1 97 ? -7.732 -4.029 9.276 1.00 97.31 97 TYR A O 1
ATOM 816 N N . VAL A 1 98 ? -7.233 -1.843 9.411 1.00 97.25 98 VAL A N 1
ATOM 817 C CA . VAL A 1 98 ? -8.629 -1.390 9.548 1.00 97.25 98 VAL A CA 1
ATOM 818 C C . VAL A 1 98 ? -9.473 -1.843 8.356 1.00 97.25 98 VAL A C 1
ATOM 820 O O . VAL A 1 98 ? -10.546 -2.411 8.558 1.00 97.25 98 VAL A O 1
ATOM 823 N N . MET A 1 99 ? -8.984 -1.663 7.128 1.00 98.12 99 MET A N 1
ATOM 824 C CA . MET A 1 99 ? -9.708 -2.053 5.913 1.00 98.12 99 MET A CA 1
ATOM 825 C C . MET A 1 99 ? -9.977 -3.564 5.858 1.00 98.12 99 MET A C 1
ATOM 827 O O . MET A 1 99 ? -11.089 -3.980 5.532 1.00 98.12 99 MET A O 1
ATOM 831 N N . LEU A 1 100 ? -9.011 -4.397 6.257 1.00 97.19 100 LEU A N 1
ATOM 832 C CA . LEU A 1 100 ? -9.173 -5.853 6.319 1.00 97.19 100 LEU A CA 1
ATOM 833 C C . LEU A 1 100 ? -10.182 -6.299 7.386 1.00 97.19 100 LEU A C 1
ATOM 835 O O . LEU A 1 100 ? -10.929 -7.252 7.161 1.00 97.19 100 LEU A O 1
ATOM 839 N N . GLN A 1 101 ? -10.251 -5.615 8.532 1.00 94.88 101 GLN A N 1
ATOM 840 C CA . GLN A 1 101 ? -11.266 -5.907 9.554 1.00 94.88 101 GLN A CA 1
ATOM 841 C C . GLN A 1 101 ? -12.677 -5.539 9.080 1.00 94.88 101 GLN A C 1
ATOM 843 O O . GLN A 1 101 ? -13.642 -6.249 9.359 1.00 94.88 101 GLN A O 1
ATOM 848 N N . ILE A 1 102 ? -12.801 -4.432 8.350 1.00 93.88 102 ILE A N 1
ATOM 849 C CA . ILE A 1 102 ? -14.074 -3.927 7.826 1.00 93.88 102 ILE A CA 1
ATOM 850 C C . ILE A 1 102 ? -14.586 -4.805 6.682 1.00 93.88 102 ILE A C 1
ATOM 852 O O . ILE A 1 102 ? -15.781 -5.101 6.637 1.00 93.88 102 ILE A O 1
ATOM 856 N N . LYS A 1 103 ? -13.684 -5.287 5.818 1.00 94.94 103 LYS A N 1
ATOM 857 C CA . LYS A 1 103 ? -13.986 -6.242 4.744 1.00 94.94 103 LYS A CA 1
ATOM 858 C C . LYS A 1 103 ? -14.768 -7.453 5.264 1.00 94.94 103 LYS A C 1
ATOM 860 O O . LYS A 1 103 ? -15.758 -7.845 4.655 1.00 94.94 103 LYS A O 1
ATOM 865 N N . LYS A 1 104 ? -14.388 -8.008 6.425 1.00 90.19 104 LYS A N 1
ATOM 866 C CA . LYS A 1 104 ? -15.100 -9.142 7.059 1.00 90.19 104 LYS A CA 1
ATOM 867 C C . LYS A 1 104 ? -16.573 -8.841 7.351 1.00 90.19 104 LYS A C 1
ATOM 869 O O . LYS A 1 104 ? -17.385 -9.751 7.416 1.00 90.19 104 LYS A O 1
ATOM 874 N N . ARG A 1 105 ? -16.911 -7.562 7.522 1.00 91.38 105 ARG A N 1
ATOM 875 C CA . ARG A 1 105 ? -18.265 -7.066 7.793 1.00 91.38 105 ARG A CA 1
ATOM 876 C C . ARG A 1 105 ? -18.980 -6.575 6.530 1.00 91.38 105 ARG A C 1
ATOM 878 O O . ARG A 1 105 ? -20.078 -6.048 6.655 1.00 91.38 105 ARG A O 1
ATOM 885 N N . LYS A 1 106 ? -18.353 -6.694 5.348 1.00 89.56 106 LYS A N 1
ATOM 886 C CA . LYS A 1 106 ? -18.848 -6.202 4.048 1.00 89.56 106 LYS A CA 1
ATOM 887 C C . LYS A 1 106 ? -19.302 -4.732 4.078 1.00 89.56 106 LYS A C 1
ATOM 889 O O . LYS A 1 106 ? -20.243 -4.356 3.390 1.00 89.56 106 LYS A O 1
ATOM 894 N N . LYS A 1 107 ? -18.642 -3.906 4.894 1.00 92.75 107 LYS A N 1
ATOM 895 C CA . LYS A 1 107 ? -18.908 -2.464 4.984 1.00 92.75 107 LYS A CA 1
ATOM 896 C C . LYS A 1 107 ? -17.883 -1.680 4.168 1.00 92.75 107 LYS A C 1
ATOM 898 O O . LYS A 1 107 ? -16.777 -2.161 3.935 1.00 92.75 107 LYS A O 1
ATOM 903 N N . ASN A 1 108 ? -18.242 -0.456 3.812 1.00 96.38 108 ASN A N 1
ATOM 904 C CA . ASN A 1 108 ? -17.314 0.535 3.284 1.00 96.38 108 ASN A CA 1
ATOM 905 C C . ASN A 1 108 ? -17.109 1.625 4.342 1.00 96.38 108 ASN A C 1
ATOM 907 O O . ASN A 1 108 ? -17.851 1.683 5.324 1.00 96.38 108 ASN A O 1
ATOM 911 N N . LEU A 1 109 ? -16.090 2.462 4.166 1.00 97.69 109 LEU A N 1
ATOM 912 C CA . LEU A 1 109 ? -15.838 3.595 5.054 1.00 97.69 109 LEU A CA 1
ATOM 913 C C . LEU A 1 109 ? -15.443 4.841 4.284 1.00 97.69 109 LEU A C 1
ATOM 915 O O . LEU A 1 109 ? -14.644 4.780 3.354 1.00 97.69 109 LEU A O 1
ATOM 919 N N . THR A 1 110 ? -15.897 5.990 4.749 1.00 98.25 110 THR A N 1
ATOM 920 C CA . THR A 1 110 ? -15.358 7.293 4.359 1.00 98.25 110 THR A CA 1
ATOM 921 C C . THR A 1 110 ? -13.926 7.486 4.875 1.00 98.25 110 THR A C 1
ATOM 923 O O . THR A 1 110 ? -13.470 6.818 5.809 1.00 98.25 110 THR A O 1
ATOM 926 N N . SER A 1 111 ? -13.196 8.456 4.314 1.00 97.31 111 SER A N 1
ATOM 927 C CA . SER A 1 111 ? -11.844 8.794 4.793 1.00 97.31 111 SER A CA 1
ATOM 928 C C . SER A 1 111 ? -11.827 9.194 6.270 1.00 97.31 111 SER A C 1
ATOM 930 O O . SER A 1 111 ? -10.901 8.827 6.992 1.00 97.31 111 SER A O 1
ATOM 932 N N . LYS A 1 112 ? -12.860 9.907 6.735 1.00 97.81 112 LYS A N 1
ATOM 933 C CA . LYS A 1 112 ? -12.986 10.347 8.130 1.00 97.81 112 LYS A CA 1
ATOM 934 C C . LYS A 1 112 ? -13.185 9.163 9.075 1.00 97.81 112 LYS A C 1
ATOM 936 O O . LYS A 1 112 ? -12.544 9.091 10.121 1.00 97.81 112 LYS A O 1
ATOM 941 N N . GLU A 1 113 ? -14.013 8.195 8.693 1.00 98.19 113 GLU A N 1
ATOM 942 C CA . GLU A 1 113 ? -14.214 6.987 9.496 1.00 98.19 113 GLU A CA 1
ATOM 943 C C . GLU A 1 113 ? -12.966 6.102 9.546 1.00 98.19 113 GLU A C 1
ATOM 945 O O . GLU A 1 113 ? -12.661 5.548 10.605 1.00 98.19 113 GLU A O 1
ATOM 950 N N . ILE A 1 114 ? -12.220 5.993 8.438 1.00 98.25 114 ILE A N 1
ATOM 951 C CA . ILE A 1 114 ? -10.922 5.302 8.419 1.00 98.25 114 ILE A CA 1
ATOM 952 C C . ILE A 1 114 ? -9.967 5.977 9.404 1.00 98.25 114 ILE A C 1
ATOM 954 O O . ILE A 1 114 ? -9.409 5.294 10.260 1.00 98.25 114 ILE A O 1
ATOM 958 N N . THR A 1 115 ? -9.833 7.306 9.345 1.00 98.19 115 THR A N 1
ATOM 959 C CA . THR A 1 115 ? -8.997 8.085 10.272 1.00 98.19 115 THR A CA 1
ATOM 960 C C . THR A 1 115 ? -9.354 7.805 11.728 1.00 98.19 115 THR A C 1
ATOM 962 O O . THR A 1 115 ? -8.490 7.416 12.516 1.00 98.19 115 THR A O 1
ATOM 965 N N . ASN A 1 116 ? -10.637 7.908 12.078 1.00 98.12 116 ASN A N 1
ATOM 966 C CA . ASN A 1 116 ? -11.104 7.664 13.442 1.00 98.12 116 ASN A CA 1
ATOM 967 C C . ASN A 1 116 ? -10.784 6.234 13.902 1.00 98.12 116 ASN A C 1
ATOM 969 O O . ASN A 1 116 ? -10.284 6.027 15.009 1.00 98.12 116 ASN A O 1
ATOM 973 N N . LYS A 1 117 ? -11.013 5.235 13.043 1.00 97.81 117 LYS A N 1
ATOM 974 C CA . LYS A 1 117 ? -10.718 3.830 13.356 1.00 97.81 117 LYS A CA 1
ATOM 975 C C . LYS A 1 117 ? -9.226 3.552 13.495 1.00 97.81 117 LYS A C 1
ATOM 977 O O . LYS A 1 117 ? -8.859 2.770 14.367 1.00 97.81 117 LYS A O 1
ATOM 982 N N . VAL A 1 118 ? -8.373 4.188 12.693 1.00 97.69 118 VAL A N 1
ATOM 983 C CA . VAL A 1 118 ? -6.910 4.083 12.819 1.00 97.69 118 VAL A CA 1
ATOM 984 C C . VAL A 1 118 ? -6.450 4.641 14.166 1.00 97.69 118 VAL A C 1
ATOM 986 O O . VAL A 1 118 ? -5.698 3.974 14.875 1.00 97.69 118 VAL A O 1
ATOM 989 N N . ILE A 1 119 ? -6.952 5.814 14.562 1.00 97.44 119 ILE A N 1
ATOM 990 C CA . ILE A 1 119 ? -6.641 6.443 15.856 1.00 97.44 119 ILE A CA 1
ATOM 991 C C . ILE A 1 119 ? -7.059 5.536 17.018 1.00 97.44 119 ILE A C 1
ATOM 993 O O . ILE A 1 119 ? -6.259 5.276 17.918 1.00 97.44 119 ILE A O 1
ATOM 997 N N . ILE A 1 120 ? -8.288 5.010 16.985 1.00 97.44 120 ILE A N 1
ATOM 998 C CA . ILE A 1 120 ? -8.792 4.074 18.002 1.00 97.44 120 ILE A CA 1
ATOM 999 C C . ILE A 1 120 ? -7.929 2.807 18.042 1.00 97.44 120 ILE A C 1
ATOM 1001 O O . ILE A 1 120 ? -7.548 2.353 19.121 1.00 97.44 120 ILE A O 1
ATOM 1005 N N . ASN A 1 121 ? -7.583 2.250 16.877 1.00 95.44 121 ASN A N 1
ATOM 1006 C CA . ASN A 1 121 ? -6.756 1.052 16.783 1.00 95.44 121 ASN A CA 1
ATOM 1007 C C . ASN A 1 121 ? -5.366 1.269 17.396 1.00 95.44 121 ASN A C 1
ATOM 1009 O O . ASN A 1 121 ? -4.896 0.411 18.140 1.00 95.44 121 ASN A O 1
ATOM 1013 N N . ARG A 1 122 ? -4.728 2.414 17.132 1.00 95.25 122 ARG A N 1
ATOM 1014 C CA . ARG A 1 122 ? -3.411 2.742 17.691 1.00 95.25 122 ARG A CA 1
ATOM 1015 C C . ARG A 1 122 ? -3.443 2.945 19.196 1.00 95.25 122 ARG A C 1
ATOM 1017 O O . ARG A 1 122 ? -2.623 2.346 19.885 1.00 95.25 122 ARG A O 1
ATOM 1024 N N . LYS A 1 123 ? -4.435 3.677 19.712 1.00 96.44 123 LYS A N 1
ATOM 1025 C CA . LYS A 1 123 ? -4.643 3.829 21.162 1.00 96.44 123 LYS A CA 1
ATOM 1026 C C . LYS A 1 123 ? -4.824 2.472 21.844 1.00 96.44 123 LYS A C 1
ATOM 1028 O O . LYS A 1 123 ? -4.145 2.186 22.825 1.00 96.44 123 LYS A O 1
ATOM 1033 N N . LYS A 1 124 ? -5.676 1.605 21.281 1.00 95.31 124 LYS A N 1
ATOM 1034 C CA . LYS A 1 124 ? -5.939 0.259 21.815 1.00 95.31 124 LYS A CA 1
ATOM 1035 C C . LYS A 1 124 ? -4.673 -0.598 21.908 1.00 95.31 124 LYS A C 1
ATOM 1037 O O . LYS A 1 124 ? -4.513 -1.336 22.872 1.00 95.31 124 LYS A O 1
ATOM 1042 N N . HIS A 1 125 ? -3.789 -0.505 20.918 1.00 92.88 125 HIS A N 1
ATOM 1043 C CA . HIS A 1 125 ? -2.558 -1.299 20.862 1.00 92.88 125 HIS A CA 1
ATOM 1044 C C . HIS A 1 125 ? -1.325 -0.552 21.392 1.00 92.88 125 HIS A C 1
ATOM 1046 O O . HIS A 1 125 ? -0.215 -1.041 21.208 1.00 92.88 125 HIS A O 1
ATOM 1052 N N . LYS A 1 126 ? -1.508 0.610 22.043 1.00 94.81 126 LYS A N 1
ATOM 1053 C CA . LYS A 1 126 ? -0.431 1.456 22.590 1.00 94.81 126 LYS A CA 1
ATOM 1054 C C . LYS A 1 126 ? 0.670 1.770 21.562 1.00 94.81 126 LYS A C 1
ATOM 1056 O O . LYS A 1 126 ? 1.854 1.738 21.874 1.00 94.81 126 LYS A O 1
ATOM 1061 N N . LEU A 1 127 ? 0.266 2.040 20.322 1.00 93.31 127 LEU A N 1
ATOM 1062 C CA . LEU A 1 127 ? 1.168 2.396 19.225 1.00 93.31 127 LEU A CA 1
ATOM 1063 C C . LEU A 1 127 ? 1.397 3.908 19.175 1.00 93.31 127 LEU A C 1
ATOM 1065 O O . LEU A 1 127 ? 0.535 4.691 19.578 1.00 93.31 127 LEU A O 1
ATOM 1069 N N . GLU A 1 128 ? 2.526 4.320 18.601 1.00 92.94 128 GLU A N 1
ATOM 1070 C CA . GLU A 1 128 ? 2.846 5.733 18.415 1.00 92.94 128 GLU A CA 1
ATOM 1071 C C . GLU A 1 128 ? 1.806 6.465 17.554 1.00 92.94 128 GLU A C 1
ATOM 1073 O O . GLU A 1 128 ? 1.328 5.982 16.522 1.00 92.94 128 GLU A O 1
ATOM 1078 N N . MET A 1 129 ? 1.498 7.701 17.939 1.00 93.75 129 MET A N 1
ATOM 1079 C CA . MET A 1 129 ? 0.491 8.538 17.279 1.00 93.75 129 MET A CA 1
ATOM 1080 C C . MET A 1 129 ? 1.074 9.384 16.132 1.00 93.75 129 MET A C 1
ATOM 1082 O O . MET A 1 129 ? 0.522 10.415 15.761 1.00 93.75 129 MET A O 1
ATOM 1086 N N . GLN A 1 130 ? 2.181 8.944 15.530 1.00 91.62 130 GLN A N 1
ATOM 1087 C CA . GLN A 1 130 ? 2.859 9.658 14.446 1.00 91.62 130 GLN A CA 1
ATOM 1088 C C . GLN A 1 130 ? 2.228 9.383 13.074 1.00 91.62 130 GLN A C 1
ATOM 1090 O O . GLN A 1 130 ? 1.947 8.240 12.713 1.00 91.62 130 GLN A O 1
ATOM 1095 N N . GLY A 1 131 ? 2.039 10.424 12.260 1.00 90.94 131 GLY A N 1
ATOM 1096 C CA . GLY A 1 131 ? 1.508 10.277 10.898 1.00 90.94 131 GLY A CA 1
ATOM 1097 C C . GLY A 1 131 ? -0.000 9.998 10.822 1.00 90.94 131 GLY A C 1
ATOM 1098 O O . GLY A 1 131 ? -0.488 9.601 9.768 1.00 90.94 131 GLY A O 1
ATOM 1099 N N . ILE A 1 132 ? -0.756 10.226 11.897 1.00 95.44 132 ILE A N 1
ATOM 1100 C CA . ILE A 1 132 ? -2.221 10.041 11.929 1.00 95.44 132 ILE A CA 1
ATOM 1101 C C . ILE A 1 132 ? -3.011 11.248 11.405 1.00 95.44 132 ILE A C 1
ATOM 1103 O O . ILE A 1 132 ? -4.239 11.215 11.399 1.00 95.44 132 ILE A O 1
ATOM 1107 N N . ALA A 1 133 ? -2.325 12.322 11.000 1.00 95.12 133 ALA A N 1
ATOM 1108 C CA . ALA A 1 133 ? -2.967 13.495 10.420 1.00 95.12 133 ALA A CA 1
ATOM 1109 C C . ALA A 1 133 ? -3.845 13.082 9.230 1.00 95.12 133 ALA A C 1
ATOM 1111 O O . ALA A 1 133 ? -3.436 12.269 8.396 1.00 95.12 133 ALA A O 1
ATOM 1112 N N . GLU A 1 134 ? -5.042 13.661 9.133 1.00 96.31 134 GLU A N 1
ATOM 1113 C CA . GLU A 1 134 ? -6.037 13.243 8.143 1.00 96.31 134 GLU A CA 1
ATOM 1114 C C . GLU A 1 134 ? -5.512 13.379 6.704 1.00 96.31 134 GLU A C 1
ATOM 1116 O O . GLU A 1 134 ? -5.734 12.503 5.869 1.00 96.31 134 GLU A O 1
ATOM 1121 N N . SER A 1 135 ? -4.737 14.432 6.423 1.00 96.69 135 SER A N 1
ATOM 1122 C CA . SER A 1 135 ? -4.061 14.634 5.136 1.00 96.69 135 SER A CA 1
ATOM 1123 C C . SER A 1 135 ? -3.117 13.480 4.784 1.00 96.69 135 SER A C 1
ATOM 1125 O O . SER A 1 135 ? -3.139 12.985 3.655 1.00 96.69 135 SER A O 1
ATOM 1127 N N . ASN A 1 136 ? -2.335 12.997 5.753 1.00 96.00 136 ASN A N 1
ATOM 1128 C CA . ASN A 1 136 ? -1.447 11.859 5.557 1.00 96.00 136 ASN A CA 1
ATOM 1129 C C . ASN A 1 136 ? -2.242 10.569 5.337 1.00 96.00 136 ASN A C 1
ATOM 1131 O O . ASN A 1 136 ? -1.942 9.826 4.409 1.00 96.00 136 ASN A O 1
ATOM 1135 N N . ILE A 1 137 ? -3.290 10.324 6.127 1.00 97.31 137 ILE A N 1
ATOM 1136 C CA . ILE A 1 137 ? -4.147 9.145 5.954 1.00 97.31 137 ILE A CA 1
ATOM 1137 C C . ILE A 1 137 ? -4.783 9.139 4.561 1.00 97.31 137 ILE A C 1
ATOM 1139 O O . ILE A 1 137 ? -4.706 8.125 3.871 1.00 97.31 137 ILE A O 1
ATOM 1143 N N . ARG A 1 138 ? -5.313 10.273 4.084 1.00 97.31 138 ARG A N 1
ATOM 1144 C CA . ARG A 1 138 ? -5.835 10.396 2.711 1.00 97.31 138 ARG A CA 1
ATOM 1145 C C . ARG A 1 138 ? -4.770 10.093 1.655 1.00 97.31 138 ARG A C 1
ATOM 1147 O O . ARG A 1 138 ? -5.062 9.382 0.695 1.00 97.31 138 ARG A O 1
ATOM 1154 N N . ARG A 1 139 ? -3.529 10.560 1.846 1.00 97.00 139 ARG A N 1
ATOM 1155 C CA . ARG A 1 139 ? -2.400 10.228 0.958 1.00 97.00 139 ARG A CA 1
ATOM 1156 C C . ARG A 1 139 ? -2.126 8.724 0.935 1.00 97.00 139 ARG A C 1
ATOM 1158 O O . ARG A 1 139 ? -1.954 8.158 -0.138 1.00 97.00 139 ARG A O 1
ATOM 1165 N N . GLN A 1 140 ? -2.098 8.068 2.093 1.00 97.56 140 GLN A N 1
ATOM 1166 C CA . GLN A 1 140 ? -1.842 6.626 2.180 1.00 97.56 140 GLN A CA 1
ATOM 1167 C C . GLN A 1 140 ? -2.998 5.793 1.608 1.00 97.56 140 GLN A C 1
ATOM 1169 O O . GLN A 1 140 ? -2.750 4.805 0.924 1.00 97.56 140 GLN A O 1
ATOM 1174 N N . ILE A 1 141 ? -4.250 6.222 1.806 1.00 98.12 141 ILE A N 1
ATOM 1175 C CA . ILE A 1 141 ? -5.428 5.653 1.130 1.00 98.12 141 ILE A CA 1
ATOM 1176 C C . ILE A 1 141 ? -5.243 5.752 -0.387 1.00 98.12 141 ILE A C 1
ATOM 1178 O O . ILE A 1 141 ? -5.407 4.758 -1.086 1.00 98.12 141 ILE A O 1
ATOM 1182 N N . LYS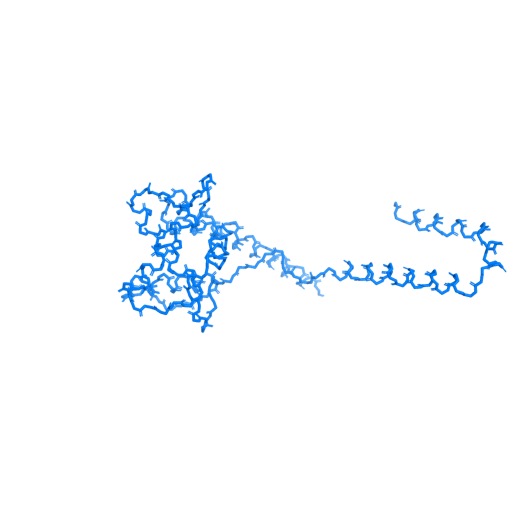 A 1 142 ? -4.848 6.922 -0.909 1.00 97.56 142 LYS A N 1
ATOM 1183 C CA . LYS A 1 142 ? -4.568 7.079 -2.342 1.00 97.56 142 LYS A CA 1
ATOM 1184 C C . LYS A 1 142 ? -3.488 6.098 -2.812 1.00 97.56 142 LYS A C 1
ATOM 1186 O O . LYS A 1 142 ? -3.730 5.370 -3.760 1.00 97.56 142 LYS A O 1
ATOM 1191 N N . ARG A 1 143 ? -2.361 5.989 -2.101 1.00 96.25 143 ARG A N 1
ATOM 1192 C CA . ARG A 1 143 ? -1.286 5.041 -2.453 1.00 96.25 143 ARG A CA 1
ATOM 1193 C C . ARG A 1 143 ? -1.782 3.596 -2.531 1.00 96.25 143 ARG A C 1
ATOM 1195 O O . ARG A 1 143 ? -1.455 2.903 -3.481 1.00 96.25 143 ARG A O 1
ATOM 1202 N N . LEU A 1 144 ? -2.603 3.155 -1.574 1.00 97.81 144 LEU A N 1
ATOM 1203 C CA . LEU A 1 144 ? -3.207 1.816 -1.602 1.00 97.81 144 LEU A CA 1
ATOM 1204 C C . LEU A 1 144 ? -4.186 1.626 -2.774 1.00 97.81 144 LEU A C 1
ATOM 1206 O O . LEU A 1 144 ? -4.337 0.502 -3.250 1.00 97.81 144 LEU A O 1
ATOM 1210 N N . ARG A 1 145 ? -4.849 2.696 -3.235 1.00 97.38 145 ARG A N 1
ATOM 1211 C CA . ARG A 1 145 ? -5.697 2.667 -4.438 1.00 97.38 145 ARG A CA 1
ATOM 1212 C C . ARG A 1 145 ? -4.889 2.566 -5.714 1.00 97.38 145 ARG A C 1
ATOM 1214 O O . ARG A 1 145 ? -5.253 1.787 -6.586 1.00 97.38 145 ARG A O 1
ATOM 1221 N N . ASP A 1 146 ? -3.817 3.344 -5.799 1.00 95.44 146 ASP A N 1
ATOM 1222 C CA . ASP A 1 146 ? -2.956 3.408 -6.977 1.00 95.44 146 ASP A CA 1
ATOM 1223 C C . ASP A 1 146 ? -2.330 2.027 -7.273 1.00 95.44 146 ASP A C 1
ATOM 1225 O O . ASP A 1 146 ? -2.055 1.714 -8.424 1.00 95.44 146 ASP A O 1
ATOM 1229 N N . ILE A 1 147 ? -2.195 1.165 -6.252 1.00 95.44 147 ILE A N 1
ATOM 1230 C CA . ILE A 1 147 ? -1.760 -0.236 -6.391 1.00 95.44 147 ILE A CA 1
ATOM 1231 C C . ILE A 1 147 ? -2.887 -1.275 -6.253 1.00 95.44 147 ILE A C 1
ATOM 1233 O O . ILE A 1 147 ? -2.627 -2.433 -5.938 1.00 95.44 147 ILE A O 1
ATOM 1237 N N . PHE A 1 148 ? -4.147 -0.884 -6.437 1.00 97.19 148 PHE A N 1
ATOM 1238 C CA . PHE A 1 148 ? -5.312 -1.780 -6.460 1.00 97.19 148 PHE A CA 1
ATOM 1239 C C . PHE A 1 148 ? -5.635 -2.550 -5.168 1.00 97.19 148 PHE A C 1
ATOM 1241 O O . PHE A 1 148 ? -6.476 -3.446 -5.209 1.00 97.19 148 PHE A O 1
ATOM 1248 N N . ILE A 1 149 ? -5.037 -2.239 -4.013 1.00 97.88 149 ILE A N 1
ATOM 1249 C CA . ILE A 1 149 ? -5.372 -2.915 -2.740 1.00 97.88 149 ILE A CA 1
ATOM 1250 C C . ILE A 1 149 ? -6.752 -2.490 -2.235 1.00 97.88 149 ILE A C 1
ATOM 1252 O O . ILE A 1 149 ? -7.514 -3.305 -1.705 1.00 97.88 149 ILE A O 1
ATOM 1256 N N . ILE A 1 150 ? -7.067 -1.205 -2.381 1.00 98.12 150 ILE A N 1
ATOM 1257 C CA . ILE A 1 150 ? -8.377 -0.658 -2.039 1.00 98.12 150 ILE A CA 1
ATOM 1258 C C . ILE A 1 150 ? -8.976 0.056 -3.245 1.00 98.12 150 ILE A C 1
ATOM 1260 O O . ILE A 1 150 ? -8.261 0.554 -4.110 1.00 98.12 150 ILE A O 1
ATOM 1264 N N . GLU A 1 151 ? -10.291 0.194 -3.254 1.00 97.88 151 GLU A N 1
ATOM 1265 C CA . GLU A 1 151 ? -11.014 0.947 -4.271 1.00 97.88 151 GLU A CA 1
ATOM 1266 C C . GLU A 1 151 ? -11.951 1.967 -3.631 1.00 97.88 151 GLU A C 1
ATOM 1268 O O . GLU A 1 151 ? -12.268 1.886 -2.439 1.00 97.88 151 GLU A O 1
ATOM 1273 N N . LYS A 1 152 ? -12.374 2.953 -4.425 1.00 97.69 152 LYS A N 1
ATOM 1274 C CA . LYS A 1 152 ? -13.327 3.979 -4.001 1.00 97.69 152 LYS A CA 1
ATOM 1275 C C . LYS A 1 152 ? -14.692 3.686 -4.617 1.00 97.69 152 LYS A C 1
ATOM 1277 O O . LYS A 1 152 ? -14.790 3.549 -5.830 1.00 97.69 152 LYS A O 1
ATOM 1282 N N . ILE A 1 153 ? -15.736 3.674 -3.793 1.00 97.00 153 ILE A N 1
ATOM 1283 C CA . ILE A 1 153 ? -17.136 3.580 -4.214 1.00 97.00 153 ILE A CA 1
ATOM 1284 C C . ILE A 1 153 ? -17.844 4.829 -3.722 1.00 97.00 153 ILE A C 1
ATOM 1286 O O . ILE A 1 153 ? -18.023 5.021 -2.521 1.00 97.00 153 ILE A O 1
ATOM 1290 N N . LYS A 1 154 ? -18.225 5.708 -4.654 1.00 95.31 154 LYS A N 1
ATOM 1291 C CA . LYS A 1 154 ? -18.741 7.050 -4.344 1.00 95.31 154 LYS A CA 1
ATOM 1292 C C . LYS A 1 154 ? -17.758 7.818 -3.441 1.00 95.31 154 LYS A C 1
ATOM 1294 O O . LYS A 1 154 ? -16.692 8.231 -3.905 1.00 95.31 154 LYS A O 1
ATOM 1299 N N . ASN A 1 155 ? -18.091 7.985 -2.161 1.00 95.88 155 ASN A N 1
ATOM 1300 C CA . ASN A 1 155 ? -17.286 8.685 -1.153 1.00 95.88 155 ASN A CA 1
ATOM 1301 C C . ASN A 1 155 ? -16.684 7.759 -0.093 1.00 95.88 155 ASN A C 1
ATOM 1303 O O . ASN A 1 155 ? -16.063 8.226 0.862 1.00 95.88 155 ASN A O 1
ATOM 1307 N N . GLU A 1 156 ? -16.823 6.457 -0.290 1.00 97.94 156 GLU A N 1
ATOM 1308 C CA . GLU A 1 156 ? -16.346 5.437 0.625 1.00 97.94 156 GLU A CA 1
ATOM 1309 C C . GLU A 1 156 ? -15.254 4.595 -0.029 1.00 97.94 156 GLU A C 1
ATOM 1311 O O . GLU A 1 156 ? -15.047 4.624 -1.243 1.00 97.94 156 GLU A O 1
ATOM 1316 N N . TYR A 1 157 ? -14.553 3.830 0.792 1.00 98.44 157 TYR A N 1
ATOM 1317 C CA . TYR A 1 157 ? -13.483 2.940 0.394 1.00 98.44 157 TYR A CA 1
ATOM 1318 C C . TYR A 1 157 ? -13.753 1.539 0.928 1.00 98.44 157 TYR A C 1
ATOM 1320 O O . TYR A 1 157 ? -14.302 1.369 2.022 1.00 98.44 157 TYR A O 1
ATOM 1328 N N . ARG A 1 158 ? -13.299 0.535 0.180 1.00 97.88 158 ARG A N 1
ATOM 1329 C CA . ARG A 1 158 ? -13.266 -0.871 0.602 1.00 97.88 158 ARG A CA 1
ATOM 1330 C C . ARG A 1 158 ? -12.028 -1.566 0.047 1.00 97.88 158 ARG A C 1
ATOM 1332 O O . ARG A 1 158 ? -11.361 -1.024 -0.830 1.00 97.88 158 ARG A O 1
ATOM 1339 N N . ILE A 1 159 ? -11.718 -2.758 0.559 1.00 98.38 159 ILE A N 1
ATOM 1340 C CA . ILE A 1 159 ? -10.775 -3.657 -0.126 1.00 98.38 159 ILE A CA 1
ATOM 1341 C C . ILE A 1 159 ? -11.329 -3.921 -1.526 1.00 98.38 159 ILE A C 1
ATOM 1343 O O . ILE A 1 159 ? -12.535 -4.141 -1.649 1.00 98.38 159 ILE A O 1
ATOM 1347 N N . THR A 1 160 ? -10.476 -3.887 -2.546 1.00 97.81 160 THR A N 1
ATOM 1348 C CA . THR A 1 160 ? -10.891 -4.025 -3.948 1.00 97.81 160 THR A CA 1
ATOM 1349 C C . THR A 1 160 ? -11.784 -5.241 -4.138 1.00 97.81 160 THR A C 1
ATOM 1351 O O . THR A 1 160 ? -11.398 -6.362 -3.805 1.00 97.81 160 THR A O 1
ATOM 1354 N N . GLU A 1 161 ? -13.015 -4.986 -4.580 1.00 95.62 161 GLU A N 1
ATOM 1355 C CA . GLU A 1 161 ? -14.074 -5.970 -4.817 1.00 95.62 161 GLU A CA 1
ATOM 1356 C C . GLU A 1 161 ? -14.362 -6.888 -3.615 1.00 95.62 161 GLU A C 1
ATOM 1358 O O . GLU A 1 161 ? -14.925 -7.969 -3.749 1.00 95.62 161 GLU A O 1
ATOM 1363 N N . ASN A 1 162 ? -13.980 -6.466 -2.403 1.00 95.88 162 ASN A N 1
ATOM 1364 C CA . ASN A 1 162 ? -13.956 -7.297 -1.200 1.00 95.88 162 ASN A CA 1
ATOM 1365 C C . ASN A 1 162 ? -13.227 -8.646 -1.394 1.00 95.88 162 ASN A C 1
ATOM 1367 O O . ASN A 1 162 ? -13.537 -9.629 -0.715 1.00 95.88 162 ASN A O 1
ATOM 1371 N N . MET A 1 163 ? -12.219 -8.695 -2.264 1.00 96.31 163 MET A N 1
ATOM 1372 C CA . MET A 1 163 ? -11.445 -9.901 -2.555 1.00 96.31 163 MET A CA 1
ATOM 1373 C C . MET A 1 163 ? -10.383 -10.197 -1.478 1.00 96.31 163 MET A C 1
ATOM 1375 O O . MET A 1 163 ? -10.004 -9.331 -0.677 1.00 96.31 163 MET A O 1
ATOM 1379 N N . PRO A 1 164 ? -9.908 -11.448 -1.351 1.00 97.19 164 PRO A N 1
ATOM 1380 C CA . PRO A 1 164 ? -8.657 -11.773 -0.658 1.00 97.19 164 PRO A CA 1
ATOM 1381 C C . PRO A 1 164 ? -7.457 -11.003 -1.237 1.00 97.19 164 PRO A C 1
ATOM 1383 O O . PRO A 1 164 ? -7.382 -10.789 -2.442 1.00 97.19 164 PRO A O 1
ATOM 1386 N N . ILE A 1 165 ? -6.496 -10.619 -0.384 1.00 97.31 165 ILE A N 1
ATOM 1387 C CA . ILE A 1 165 ? -5.284 -9.888 -0.813 1.00 97.31 165 ILE A CA 1
ATOM 1388 C C . ILE A 1 165 ? -4.473 -10.693 -1.833 1.00 97.31 165 ILE A C 1
ATOM 1390 O O . ILE A 1 165 ? -3.947 -10.119 -2.777 1.00 97.31 165 ILE A O 1
ATOM 1394 N N . GLU A 1 166 ? -4.421 -12.015 -1.679 1.00 97.12 166 GLU A N 1
ATOM 1395 C CA . GLU A 1 166 ? -3.791 -12.925 -2.637 1.00 97.12 166 GLU A CA 1
ATOM 1396 C C . GLU A 1 166 ? -4.411 -12.803 -4.037 1.00 97.12 166 GLU A C 1
ATOM 1398 O O . GLU A 1 166 ? -3.697 -12.590 -5.014 1.00 97.12 166 GLU A O 1
ATOM 1403 N N . GLN A 1 167 ? -5.743 -12.836 -4.136 1.00 98.06 167 GLN A N 1
ATOM 1404 C CA . GLN A 1 167 ? -6.440 -12.679 -5.415 1.00 98.06 167 GLN A CA 1
ATOM 1405 C C . GLN A 1 167 ? -6.195 -11.298 -6.032 1.00 98.06 167 GLN A C 1
ATOM 1407 O O . GLN A 1 167 ? -5.977 -11.196 -7.234 1.00 98.06 167 GLN A O 1
ATOM 1412 N N . ILE A 1 168 ? -6.151 -10.237 -5.219 1.00 97.94 168 ILE A N 1
ATOM 1413 C CA . ILE A 1 168 ? -5.790 -8.889 -5.689 1.00 97.94 168 ILE A CA 1
ATOM 1414 C C . ILE A 1 168 ? -4.350 -8.869 -6.215 1.00 97.94 168 ILE A C 1
ATOM 1416 O O . ILE A 1 168 ? -4.077 -8.279 -7.261 1.00 97.94 168 ILE A O 1
ATOM 1420 N N . PHE A 1 169 ? -3.423 -9.523 -5.515 1.00 97.31 169 PHE A N 1
ATOM 1421 C CA . PHE A 1 169 ? -2.029 -9.582 -5.929 1.00 97.31 169 PHE A CA 1
ATOM 1422 C C . PHE A 1 169 ? -1.879 -10.291 -7.278 1.00 97.31 169 PHE A C 1
ATOM 1424 O O . PHE A 1 169 ? -1.287 -9.732 -8.198 1.00 97.31 169 PHE A O 1
ATOM 1431 N N . HIS A 1 170 ? -2.462 -11.481 -7.424 1.00 97.44 170 HIS A N 1
ATOM 1432 C CA . HIS A 1 170 ? -2.351 -12.278 -8.645 1.00 97.44 170 HIS A CA 1
ATOM 1433 C C . HIS A 1 170 ? -3.187 -11.741 -9.809 1.00 97.44 170 HIS A C 1
ATOM 1435 O O . HIS A 1 170 ? -2.733 -11.802 -10.947 1.00 97.44 170 HIS A O 1
ATOM 1441 N N . GLY A 1 171 ? -4.379 -11.209 -9.539 1.00 96.94 171 GLY A N 1
ATOM 1442 C CA . GLY A 1 171 ? -5.314 -10.753 -10.568 1.00 96.94 171 GLY A CA 1
ATOM 1443 C C . GLY A 1 171 ? -5.152 -9.291 -10.974 1.00 96.94 171 GLY A C 1
ATOM 1444 O O . GLY A 1 171 ? -5.617 -8.914 -12.047 1.00 96.94 171 GLY A O 1
ATOM 1445 N N . LYS A 1 172 ? -4.516 -8.452 -10.142 1.00 96.19 172 LYS A N 1
ATOM 1446 C CA . LYS A 1 172 ? -4.372 -7.014 -10.423 1.00 96.19 172 LYS A CA 1
ATOM 1447 C C . LYS A 1 172 ? -2.931 -6.521 -10.323 1.00 96.19 172 LYS A C 1
ATOM 1449 O O . LYS A 1 172 ? -2.373 -6.075 -11.318 1.00 96.19 172 LYS A O 1
ATOM 1454 N N . ILE A 1 173 ? -2.305 -6.627 -9.151 1.00 95.44 173 ILE A N 1
ATOM 1455 C CA . ILE A 1 173 ? -0.970 -6.041 -8.914 1.00 95.44 173 ILE A CA 1
ATOM 1456 C C . ILE A 1 173 ? 0.075 -6.651 -9.855 1.00 95.44 173 ILE A C 1
ATOM 1458 O O . ILE A 1 173 ? 0.799 -5.932 -10.540 1.00 95.44 173 ILE A O 1
ATOM 1462 N N . LYS A 1 174 ? 0.147 -7.983 -9.911 1.00 95.44 174 LYS A N 1
ATOM 1463 C CA . LYS A 1 174 ? 1.114 -8.699 -10.740 1.00 95.44 174 LYS A CA 1
ATOM 1464 C C . LYS A 1 174 ? 0.936 -8.411 -12.242 1.00 95.44 174 LYS A C 1
ATOM 1466 O O . LYS A 1 174 ? 1.912 -7.981 -12.849 1.00 95.44 174 LYS A O 1
ATOM 1471 N N . PRO A 1 175 ? -0.246 -8.601 -12.858 1.00 94.94 175 PRO A N 1
ATOM 1472 C CA . PRO A 1 175 ? -0.395 -8.397 -14.297 1.00 94.94 175 PRO A CA 1
ATOM 1473 C C . PRO A 1 175 ? -0.272 -6.930 -14.721 1.00 94.94 175 PRO A C 1
ATOM 1475 O O . PRO A 1 175 ? 0.388 -6.664 -15.719 1.00 94.94 175 PRO A O 1
ATOM 1478 N N . TYR A 1 176 ? -0.862 -5.985 -13.978 1.00 92.81 176 TYR A N 1
ATOM 1479 C CA . TYR A 1 176 ? -0.948 -4.590 -14.433 1.00 92.81 176 TYR A CA 1
ATOM 1480 C C . TYR A 1 176 ? 0.195 -3.691 -13.966 1.00 92.81 176 TYR A C 1
ATOM 1482 O O . TYR A 1 176 ? 0.371 -2.630 -14.545 1.00 92.81 176 TYR A O 1
ATOM 1490 N N . LEU A 1 177 ? 0.947 -4.064 -12.925 1.00 91.69 177 LEU A N 1
ATOM 1491 C CA . LEU A 1 177 ? 2.100 -3.272 -12.474 1.00 91.69 177 LEU A CA 1
ATOM 1492 C C . LEU A 1 177 ? 3.400 -4.024 -12.715 1.00 91.69 177 LEU A C 1
ATOM 1494 O O . LEU A 1 177 ? 4.298 -3.521 -13.381 1.00 91.69 177 LEU A O 1
ATOM 1498 N N . LEU A 1 178 ? 3.516 -5.238 -12.174 1.00 94.12 178 LEU A N 1
ATOM 1499 C CA . LEU A 1 178 ? 4.794 -5.945 -12.196 1.00 94.12 178 LEU A CA 1
ATOM 1500 C C . LEU A 1 178 ? 5.164 -6.431 -13.598 1.00 94.12 178 LEU A C 1
ATOM 1502 O O . LEU A 1 178 ? 6.270 -6.167 -14.057 1.00 94.12 178 LEU A O 1
ATOM 1506 N N . ASN A 1 179 ? 4.261 -7.142 -14.272 1.00 95.19 179 ASN A N 1
ATOM 1507 C CA . ASN A 1 179 ? 4.560 -7.718 -15.580 1.00 95.19 179 ASN A CA 1
ATOM 1508 C C . ASN A 1 179 ? 4.821 -6.628 -16.624 1.00 95.19 179 ASN A C 1
ATOM 1510 O O . ASN A 1 179 ? 5.731 -6.788 -17.428 1.00 95.19 179 ASN A O 1
ATOM 1514 N N . GLU A 1 180 ? 4.087 -5.512 -16.576 1.00 94.12 180 GLU A N 1
ATOM 1515 C CA . GLU A 1 180 ? 4.332 -4.367 -17.458 1.00 94.12 180 GLU A CA 1
ATOM 1516 C C . GLU A 1 180 ? 5.763 -3.831 -17.288 1.00 94.12 180 GLU A C 1
ATOM 1518 O O . GLU A 1 180 ? 6.497 -3.691 -18.266 1.00 94.12 180 GLU A O 1
ATOM 1523 N N . ILE A 1 181 ? 6.196 -3.607 -16.041 1.00 95.12 181 ILE A N 1
ATOM 1524 C CA . ILE A 1 181 ? 7.555 -3.140 -15.738 1.00 95.12 181 ILE A CA 1
ATOM 1525 C C . ILE A 1 181 ? 8.597 -4.160 -16.210 1.00 95.12 181 ILE A C 1
ATOM 1527 O O . ILE A 1 181 ? 9.573 -3.783 -16.856 1.00 95.12 181 ILE A O 1
ATOM 1531 N N . LEU A 1 182 ? 8.390 -5.450 -15.929 1.00 96.50 182 LEU A N 1
ATOM 1532 C CA . LEU A 1 182 ? 9.313 -6.512 -16.342 1.00 96.50 182 LEU A CA 1
ATOM 1533 C C . LEU A 1 182 ? 9.427 -6.621 -17.866 1.00 96.50 182 LEU A C 1
ATOM 1535 O O . LEU A 1 182 ? 10.532 -6.805 -18.372 1.00 96.50 182 LEU A O 1
ATOM 1539 N N . MET A 1 183 ? 8.318 -6.470 -18.595 1.00 96.69 183 MET A N 1
ATOM 1540 C CA . MET A 1 183 ? 8.328 -6.441 -20.058 1.00 96.69 183 MET A CA 1
ATOM 1541 C C . MET A 1 183 ? 9.180 -5.285 -20.577 1.00 96.69 183 MET A C 1
ATOM 1543 O O . MET A 1 183 ? 10.051 -5.508 -21.411 1.00 96.69 183 MET A O 1
ATOM 1547 N N . ARG A 1 184 ? 9.000 -4.072 -20.036 1.00 95.94 184 ARG A N 1
ATOM 1548 C CA . ARG A 1 184 ? 9.805 -2.908 -20.439 1.00 95.94 184 ARG A CA 1
ATOM 1549 C C . ARG A 1 184 ? 11.288 -3.103 -20.159 1.00 95.94 184 ARG A C 1
ATOM 1551 O O . ARG A 1 184 ? 12.102 -2.818 -21.029 1.00 95.94 184 ARG A O 1
ATOM 1558 N N . VAL A 1 185 ? 11.640 -3.621 -18.983 1.00 96.25 185 VAL A N 1
ATOM 1559 C CA . VAL A 1 185 ? 13.036 -3.948 -18.654 1.00 96.25 185 VAL A CA 1
ATOM 1560 C C . VAL A 1 185 ? 13.597 -4.974 -19.640 1.00 96.25 185 VAL A C 1
ATOM 1562 O O . VAL A 1 185 ? 14.694 -4.778 -20.147 1.00 96.25 185 VAL A O 1
ATOM 1565 N N . SER A 1 186 ? 12.839 -6.024 -19.966 1.00 97.75 186 SER A N 1
ATOM 1566 C CA . SER A 1 186 ? 13.261 -7.038 -20.940 1.00 97.75 186 SER A CA 1
ATOM 1567 C C . SER A 1 186 ? 13.424 -6.487 -22.358 1.00 97.75 186 SER A C 1
ATOM 1569 O O . SER A 1 186 ? 14.281 -6.964 -23.095 1.00 97.75 186 SER A O 1
ATOM 1571 N N . ASP A 1 187 ? 12.624 -5.509 -22.773 1.00 98.00 187 ASP A N 1
ATOM 1572 C CA . ASP A 1 187 ? 12.820 -4.870 -24.075 1.00 98.00 187 ASP A CA 1
ATOM 1573 C C . ASP A 1 187 ? 14.134 -4.081 -24.101 1.00 98.00 187 ASP A C 1
ATOM 1575 O O . ASP A 1 187 ? 14.890 -4.199 -25.062 1.00 98.00 187 ASP A O 1
ATOM 1579 N N . TYR A 1 188 ? 14.473 -3.374 -23.017 1.00 97.44 188 TYR A N 1
ATOM 1580 C CA . TYR A 1 188 ? 15.773 -2.710 -22.909 1.00 97.44 188 TYR A CA 1
ATOM 1581 C C . TYR A 1 188 ? 16.945 -3.689 -22.957 1.00 97.44 188 TYR A C 1
ATOM 1583 O O . TYR A 1 188 ? 17.931 -3.376 -23.613 1.00 97.44 188 TYR A O 1
ATOM 1591 N N . THR A 1 189 ? 16.859 -4.871 -22.329 1.00 98.31 189 THR A N 1
ATOM 1592 C CA . THR A 1 189 ? 17.964 -5.847 -22.414 1.00 98.31 189 THR A CA 1
ATOM 1593 C C . THR A 1 189 ? 18.216 -6.284 -23.856 1.00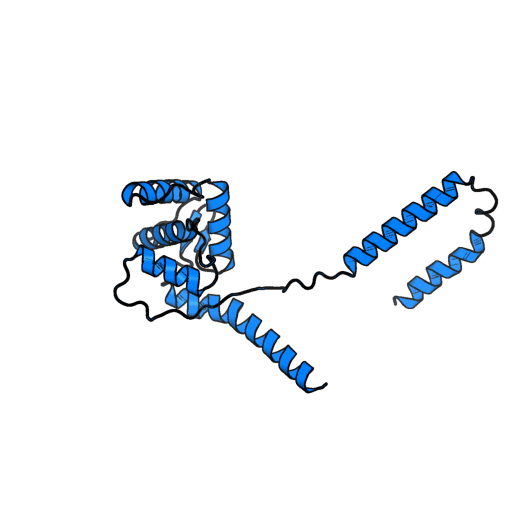 98.31 189 THR A C 1
ATOM 1595 O O . THR A 1 189 ? 19.364 -6.342 -24.273 1.00 98.31 189 THR A O 1
ATOM 1598 N N . LYS A 1 190 ? 17.156 -6.498 -24.652 1.00 98.00 190 LYS A N 1
ATOM 1599 C CA . LYS A 1 190 ? 17.291 -6.842 -26.080 1.00 98.00 190 LYS A CA 1
ATOM 1600 C C . LYS A 1 190 ? 17.946 -5.728 -26.890 1.00 98.00 190 LYS A C 1
ATOM 1602 O O . LYS A 1 190 ? 18.675 -6.019 -27.827 1.00 98.00 190 LYS A O 1
ATOM 1607 N N . GLU A 1 191 ? 17.632 -4.468 -26.592 1.00 98.31 191 GLU A N 1
ATOM 1608 C CA . GLU A 1 191 ? 18.257 -3.332 -27.279 1.00 98.31 191 GLU A CA 1
ATOM 1609 C C . GLU A 1 191 ? 19.713 -3.133 -26.843 1.00 98.31 191 GLU A C 1
ATOM 1611 O O . GLU A 1 191 ? 20.540 -2.768 -27.672 1.00 98.31 191 GLU A O 1
ATOM 1616 N N . VAL A 1 192 ? 20.041 -3.416 -25.578 1.00 98.00 192 VAL A N 1
ATOM 1617 C CA . VAL A 1 192 ? 21.422 -3.381 -25.070 1.00 98.00 192 VAL A CA 1
ATOM 1618 C C . VAL A 1 192 ? 22.290 -4.447 -25.740 1.00 98.00 192 VAL A C 1
ATOM 1620 O O . VAL A 1 192 ? 23.410 -4.136 -26.119 1.00 98.00 192 VAL A O 1
ATOM 1623 N N . ASP A 1 193 ? 21.772 -5.658 -25.961 1.00 98.06 193 ASP A N 1
ATOM 1624 C CA . ASP A 1 193 ? 22.512 -6.748 -26.624 1.00 98.06 193 ASP A CA 1
ATOM 1625 C C . ASP A 1 193 ? 22.865 -6.459 -28.101 1.00 98.06 193 ASP A C 1
ATOM 1627 O O . ASP A 1 193 ? 23.661 -7.182 -28.697 1.00 98.06 193 ASP A O 1
ATOM 1631 N N . LYS A 1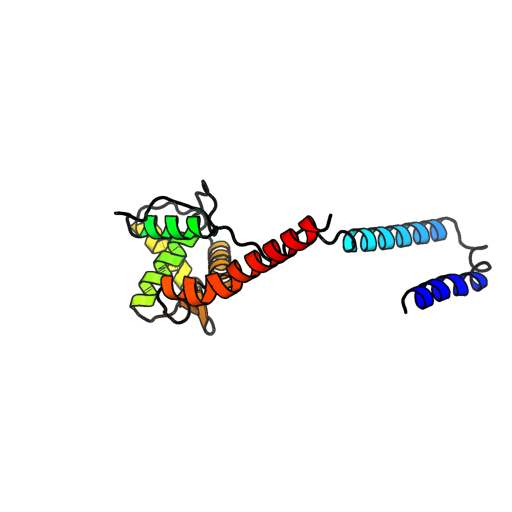 194 ? 22.261 -5.434 -28.722 1.00 97.81 194 LYS A N 1
ATOM 1632 C CA . LYS A 1 194 ? 22.561 -5.022 -30.108 1.00 97.81 194 LYS A CA 1
ATOM 1633 C C . LYS A 1 194 ? 23.748 -4.058 -30.221 1.00 97.81 194 LYS A C 1
ATOM 1635 O O . LYS A 1 194 ? 24.092 -3.691 -31.345 1.00 97.81 194 LYS A O 1
ATOM 1640 N N . ILE A 1 195 ? 24.291 -3.593 -29.094 1.00 95.06 195 ILE A N 1
ATOM 1641 C CA . ILE A 1 195 ? 25.440 -2.675 -29.023 1.00 95.06 195 ILE A CA 1
ATOM 1642 C C . ILE A 1 195 ? 26.731 -3.473 -29.196 1.00 95.06 195 ILE A C 1
ATOM 1644 O O . ILE A 1 195 ? 27.557 -3.042 -30.031 1.00 95.06 195 ILE A O 1
#

pLDDT: mean 85.08, std 18.2, range [38.5, 98.44]